Protein AF-0000000081571053 (afdb_homodimer)

Sequence (294 aa):
MLLAVLIANSEGNILVERFNGVPAEERLHWRSFLVKLGADNLKGVKNEELLVANHKSVYIVYTVLGDVSIFLVGKDEYDELALSEAIFVITSALKDVCGKPPTERLFLDKYGKICLCLDEIVWKGLLENTDKDRIKRLIRLKPPIDFMLLAVLIANSEGNILVERFNGVPAEERLHWRSFLVKLGADNLKGVKNEELLVANHKSVYIVYTVLGDVSIFLVGKDEYDELALSEAIFVITSALKDVCGKPPTERLFLDKYGKICLCLDEIVWKGLLENTDKDRIKRLIRLKPPIDF

Secondary structure (DSSP, 8-state):
-EEEEEEEETT--EEEEEESS--HHHHHHHHHHHHHHHHHH-TTPPTT--EEEEETTEEEEEEEETTEEEEEEE-TT--HHHHHHHHHHHHHHHHHHHSSSPPHHHHHHTHHHHHHHHHHHEETTEE----HHHHHHHHT-------/-EEEEEEEETT--EEEEEESS--HHHHHHHHHHHHHHHHHH-TTPPTT--EEEEETTEEEEEEEETTEEEEEEE-TT--HHHHHHHHHHHHHHHHHHHSSSPPHHHHHHTHHHHHHHHHHHEETTEE----HHHHHHHHT----S--

Structure (mmCIF, N/CA/C/O backbone):
data_AF-0000000081571053-model_v1
#
loop_
_entity.id
_entity.type
_entity.pdbx_description
1 polymer 'Coatomer subunit zeta'
#
loop_
_atom_site.group_PDB
_atom_site.id
_atom_site.type_symbol
_atom_site.label_atom_id
_atom_site.label_alt_id
_atom_site.label_comp_id
_atom_site.label_asym_id
_atom_site.label_entity_id
_atom_site.label_seq_id
_atom_site.pdbx_PDB_ins_code
_atom_site.Cartn_x
_atom_site.Cartn_y
_atom_site.Cartn_z
_atom_site.occupancy
_atom_site.B_iso_or_equiv
_atom_site.auth_seq_id
_atom_site.auth_comp_id
_atom_site.auth_asym_id
_atom_site.auth_atom_id
_atom_site.pdbx_PDB_model_num
ATOM 1 N N . MET A 1 1 ? -13.109 -14.344 -5.707 1 94.88 1 MET A N 1
ATOM 2 C CA . MET A 1 1 ? -12.633 -13.008 -5.367 1 94.88 1 MET A CA 1
ATOM 3 C C . MET A 1 1 ? -11.109 -12.938 -5.418 1 94.88 1 MET A C 1
ATOM 5 O O . MET A 1 1 ? -10.43 -13.914 -5.094 1 94.88 1 MET A O 1
ATOM 9 N N . LEU A 1 2 ? -10.633 -11.875 -5.949 1 96.75 2 LEU A N 1
ATOM 10 C CA . LEU A 1 2 ? -9.211 -11.578 -5.867 1 96.75 2 LEU A CA 1
ATOM 11 C C . LEU A 1 2 ? -8.82 -11.141 -4.461 1 96.75 2 LEU A C 1
ATOM 13 O O . LEU A 1 2 ? -9.086 -10 -4.066 1 96.75 2 LEU A O 1
ATOM 17 N N . LEU A 1 3 ? -8.164 -12 -3.754 1 96.75 3 LEU A N 1
ATOM 18 C CA . LEU A 1 3 ? -7.906 -11.797 -2.332 1 96.75 3 LEU A CA 1
ATOM 19 C C . LEU A 1 3 ? -6.719 -10.867 -2.119 1 96.75 3 LEU A C 1
ATOM 21 O O . LEU A 1 3 ? -6.691 -10.102 -1.151 1 96.75 3 LEU A O 1
ATOM 25 N N . ALA A 1 4 ? -5.742 -10.969 -3.035 1 97.44 4 ALA A N 1
ATOM 26 C CA . ALA A 1 4 ? -4.539 -10.172 -2.814 1 97.44 4 ALA A CA 1
ATOM 27 C C . ALA A 1 4 ? -3.818 -9.891 -4.129 1 97.44 4 ALA A C 1
ATOM 29 O O . ALA A 1 4 ? -3.779 -10.742 -5.02 1 97.44 4 ALA A O 1
ATOM 30 N N . VAL A 1 5 ? -3.297 -8.711 -4.242 1 98.38 5 VAL A N 1
ATOM 31 C CA . VAL A 1 5 ? -2.297 -8.312 -5.23 1 98.38 5 VAL A CA 1
ATOM 32 C C . VAL A 1 5 ? -1.038 -7.82 -4.52 1 98.38 5 VAL A C 1
ATOM 34 O O . VAL A 1 5 ? -1.098 -6.898 -3.701 1 98.38 5 VAL A O 1
ATOM 37 N N . LEU A 1 6 ? 0.046 -8.453 -4.785 1 98.5 6 LEU A N 1
ATOM 38 C CA . LEU A 1 6 ? 1.292 -8.07 -4.129 1 98.5 6 LEU A CA 1
ATOM 39 C C . LEU A 1 6 ? 2.424 -7.941 -5.141 1 98.5 6 LEU A C 1
ATOM 41 O O . LEU A 1 6 ? 2.598 -8.812 -6 1 98.5 6 LEU A O 1
ATOM 45 N N . ILE A 1 7 ? 3.074 -6.855 -5.09 1 98.56 7 ILE A N 1
ATOM 46 C CA . ILE A 1 7 ? 4.258 -6.625 -5.914 1 98.56 7 ILE A CA 1
ATOM 47 C C . ILE A 1 7 ? 5.473 -6.406 -5.02 1 98.56 7 ILE A C 1
ATOM 49 O O . ILE A 1 7 ? 5.434 -5.594 -4.094 1 98.56 7 ILE A O 1
ATOM 53 N N . ALA A 1 8 ? 6.488 -7.16 -5.281 1 98.12 8 ALA A N 1
ATOM 54 C CA . ALA A 1 8 ? 7.711 -7.078 -4.488 1 98.12 8 ALA A CA 1
ATOM 55 C C . ALA A 1 8 ? 8.938 -6.938 -5.383 1 98.12 8 ALA A C 1
ATOM 57 O O . ALA A 1 8 ? 8.891 -7.285 -6.566 1 98.12 8 ALA A O 1
ATOM 58 N N . ASN A 1 9 ? 9.984 -6.383 -4.848 1 96.75 9 ASN A N 1
ATOM 59 C CA . ASN A 1 9 ? 11.227 -6.348 -5.609 1 96.75 9 ASN A CA 1
ATOM 60 C C . ASN A 1 9 ? 12.016 -7.648 -5.461 1 96.75 9 ASN A C 1
ATOM 62 O O . ASN A 1 9 ? 11.539 -8.594 -4.836 1 96.75 9 ASN A O 1
ATOM 66 N N . SER A 1 10 ? 13.203 -7.707 -6.031 1 93.69 10 SER A N 1
ATOM 67 C CA . SER A 1 10 ? 14.008 -8.922 -6.098 1 93.69 10 SER A CA 1
ATOM 68 C C . SER A 1 10 ? 14.477 -9.352 -4.711 1 93.69 10 SER A C 1
ATOM 70 O O . SER A 1 10 ? 14.805 -10.516 -4.488 1 93.69 10 SER A O 1
ATOM 72 N N . GLU A 1 11 ? 14.523 -8.398 -3.785 1 93.88 11 GLU A N 1
ATOM 73 C CA . GLU A 1 11 ? 14.969 -8.703 -2.428 1 93.88 11 GLU A CA 1
ATOM 74 C C . GLU A 1 11 ? 13.805 -9.156 -1.553 1 93.88 11 GLU A C 1
ATOM 76 O O . GLU A 1 11 ? 14 -9.531 -0.395 1 93.88 11 GLU A O 1
ATOM 81 N N . GLY A 1 12 ? 12.609 -9.078 -2.066 1 95.06 12 GLY A N 1
ATOM 82 C CA . GLY A 1 12 ? 11.43 -9.492 -1.319 1 95.06 12 GLY A CA 1
ATOM 83 C C . GLY A 1 12 ? 10.75 -8.352 -0.595 1 95.06 12 GLY A C 1
ATOM 84 O O . GLY A 1 12 ? 9.805 -8.562 0.172 1 95.06 12 GLY A O 1
ATOM 85 N N . ASN A 1 13 ? 11.281 -7.102 -0.777 1 95.62 13 ASN A N 1
ATOM 86 C CA . ASN A 1 13 ? 10.586 -5.949 -0.211 1 95.62 13 ASN A CA 1
ATOM 87 C C . ASN A 1 13 ? 9.281 -5.664 -0.942 1 95.62 13 ASN A C 1
ATOM 89 O O . ASN A 1 13 ? 9.258 -5.582 -2.172 1 95.62 13 ASN A O 1
ATOM 93 N N . ILE A 1 14 ? 8.25 -5.488 -0.14 1 97.25 14 ILE A N 1
ATOM 94 C CA . ILE A 1 14 ? 6.941 -5.254 -0.73 1 97.25 14 ILE A CA 1
ATOM 95 C C . ILE A 1 14 ? 6.832 -3.799 -1.183 1 97.25 14 ILE A C 1
ATOM 97 O O . ILE A 1 14 ? 7.094 -2.879 -0.403 1 97.25 14 ILE A O 1
ATOM 101 N N . LEU A 1 15 ? 6.461 -3.643 -2.475 1 97.25 15 LEU A N 1
ATOM 102 C CA . LEU A 1 15 ? 6.348 -2.309 -3.057 1 97.25 15 LEU A CA 1
ATOM 103 C C . LEU A 1 15 ? 4.895 -1.852 -3.092 1 97.25 15 LEU A C 1
ATOM 105 O O . LEU A 1 15 ? 4.609 -0.661 -2.943 1 97.25 15 LEU A O 1
ATOM 109 N N . VAL A 1 16 ? 4.031 -2.789 -3.324 1 97.44 16 VAL A N 1
ATOM 110 C CA . VAL A 1 16 ? 2.596 -2.535 -3.359 1 97.44 16 VAL A CA 1
ATOM 111 C C . VAL A 1 16 ? 1.843 -3.754 -2.83 1 97.44 16 VAL A C 1
ATOM 113 O O . VAL A 1 16 ? 2.199 -4.895 -3.137 1 97.44 16 VAL A O 1
ATOM 116 N N . GLU A 1 17 ? 0.877 -3.506 -2.057 1 96.94 17 GLU A N 1
ATOM 117 C CA . GLU A 1 17 ? -0.008 -4.594 -1.654 1 96.94 17 GLU A CA 1
ATOM 118 C C . GLU A 1 17 ? -1.463 -4.133 -1.61 1 96.94 17 GLU A C 1
ATOM 120 O O . GLU A 1 17 ? -1.75 -3.002 -1.215 1 96.94 17 GLU A O 1
ATOM 125 N N . ARG A 1 18 ? -2.281 -4.977 -2.08 1 95.44 18 ARG A N 1
ATOM 126 C CA . ARG A 1 18 ? -3.727 -4.836 -1.952 1 95.44 18 ARG A CA 1
ATOM 127 C C . ARG A 1 18 ? -4.355 -6.113 -1.407 1 95.44 18 ARG A C 1
ATOM 129 O O . ARG A 1 18 ? -4.109 -7.203 -1.928 1 95.44 18 ARG A O 1
ATOM 136 N N . PHE A 1 19 ? -5.094 -5.953 -0.344 1 94.94 19 PHE A N 1
ATOM 137 C CA . PHE A 1 19 ? -5.848 -7.066 0.222 1 94.94 19 PHE A CA 1
ATOM 138 C C . PHE A 1 19 ? -7.348 -6.793 0.16 1 94.94 19 PHE A C 1
ATOM 140 O O . PHE A 1 19 ? -7.789 -5.676 0.434 1 94.94 19 PHE A O 1
ATOM 147 N N . ASN A 1 20 ? -8.062 -7.77 -0.216 1 94.31 20 ASN A N 1
ATOM 148 C CA . ASN A 1 20 ? -9.516 -7.676 -0.294 1 94.31 20 ASN A CA 1
ATOM 149 C C . ASN A 1 20 ? -10.188 -8.805 0.474 1 94.31 20 ASN A C 1
ATOM 151 O O . ASN A 1 20 ? -10.07 -9.977 0.103 1 94.31 20 ASN A O 1
ATOM 155 N N . GLY A 1 21 ? -10.867 -8.453 1.492 1 90.81 21 GLY A N 1
ATOM 156 C CA . GLY A 1 21 ? -11.594 -9.453 2.254 1 90.81 21 GLY A CA 1
ATOM 157 C C . GLY A 1 21 ? -10.695 -10.328 3.105 1 90.81 21 GLY A C 1
ATOM 158 O O . GLY A 1 21 ? -11.062 -11.445 3.467 1 90.81 21 GLY A O 1
ATOM 159 N N . VAL A 1 22 ? -9.469 -9.953 3.301 1 92.69 22 VAL A N 1
ATOM 160 C CA . VAL A 1 22 ? -8.516 -10.703 4.121 1 92.69 22 VAL A CA 1
ATOM 161 C C . VAL A 1 22 ? -8.359 -10.023 5.48 1 92.69 22 VAL A C 1
ATOM 163 O O . VAL A 1 22 ? -7.992 -8.852 5.555 1 92.69 22 VAL A O 1
ATOM 166 N N . PRO A 1 23 ? -8.672 -10.742 6.512 1 90.12 23 PRO A N 1
ATOM 167 C CA . PRO A 1 23 ? -8.508 -10.148 7.84 1 90.12 23 PRO A CA 1
ATOM 168 C C . PRO A 1 23 ? -7.066 -9.719 8.117 1 90.12 23 PRO A C 1
ATOM 170 O O . PRO A 1 23 ? -6.125 -10.375 7.66 1 90.12 23 PRO A O 1
ATOM 173 N N . ALA A 1 24 ? -6.902 -8.695 8.914 1 85.38 24 ALA A N 1
ATOM 174 C CA . ALA A 1 24 ? -5.605 -8.086 9.203 1 85.38 24 ALA A CA 1
ATOM 175 C C . ALA A 1 24 ? -4.629 -9.117 9.766 1 85.38 24 ALA A C 1
ATOM 177 O O . ALA A 1 24 ? -3.459 -9.148 9.383 1 85.38 24 ALA A O 1
ATOM 178 N N . GLU A 1 25 ? -5.129 -9.945 10.555 1 83.81 25 GLU A N 1
ATOM 179 C CA . GLU A 1 25 ? -4.289 -10.914 11.25 1 83.81 25 GLU A CA 1
ATOM 180 C C . GLU A 1 25 ? -3.707 -11.938 10.281 1 83.81 25 GLU A C 1
ATOM 182 O O . GLU A 1 25 ? -2.68 -12.555 10.57 1 83.81 25 GLU A O 1
ATOM 187 N N . GLU A 1 26 ? -4.371 -12.078 9.133 1 90.25 26 GLU A N 1
ATOM 188 C CA . GLU A 1 26 ? -3.918 -13.07 8.164 1 90.25 26 GLU A CA 1
ATOM 189 C C . GLU A 1 26 ? -2.973 -12.445 7.141 1 90.25 26 GLU A C 1
ATOM 191 O O . GLU A 1 26 ? -2.264 -13.164 6.426 1 90.25 26 GLU A O 1
ATOM 196 N N . ARG A 1 27 ? -2.971 -11.18 7.07 1 93 27 ARG A N 1
ATOM 197 C CA . ARG A 1 27 ? -2.229 -10.492 6.016 1 93 27 ARG A CA 1
ATOM 198 C C . ARG A 1 27 ? -0.724 -10.656 6.211 1 93 27 ARG A C 1
ATOM 200 O O . ARG A 1 27 ? 0.025 -10.758 5.234 1 93 27 ARG A O 1
ATOM 207 N N . LEU A 1 28 ? -0.344 -10.719 7.504 1 91.44 28 LEU A N 1
ATOM 208 C CA . LEU A 1 28 ? 1.071 -10.938 7.781 1 91.44 28 LEU A CA 1
ATOM 209 C C . LEU A 1 28 ? 1.532 -12.281 7.219 1 91.44 28 LEU A C 1
ATOM 211 O O . LEU A 1 28 ? 2.615 -12.375 6.641 1 91.44 28 LEU A O 1
ATOM 215 N N . HIS A 1 29 ? 0.669 -13.188 7.324 1 91.12 29 HIS A N 1
ATOM 216 C CA . HIS A 1 29 ? 0.968 -14.516 6.801 1 91.12 29 HIS A CA 1
ATOM 217 C C . HIS A 1 29 ? 1.077 -14.5 5.281 1 91.12 29 HIS A C 1
ATOM 219 O O . HIS A 1 29 ? 2.033 -15.039 4.719 1 91.12 29 HIS A O 1
ATOM 225 N N . TRP A 1 30 ? 0.21 -13.891 4.691 1 93.25 30 TRP A N 1
ATOM 226 C CA . TRP A 1 30 ? 0.207 -13.836 3.23 1 93.25 30 TRP A CA 1
ATOM 227 C C . TRP A 1 30 ? 1.445 -13.109 2.713 1 93.25 30 TRP A C 1
ATOM 229 O O . TRP A 1 30 ? 2.059 -13.539 1.733 1 93.25 30 TRP A O 1
ATOM 239 N N . ARG A 1 31 ? 1.811 -12.039 3.379 1 95.19 31 ARG A N 1
ATOM 240 C CA . ARG A 1 31 ? 3.02 -11.32 3.002 1 95.19 31 ARG A CA 1
ATOM 241 C C . ARG A 1 31 ? 4.238 -12.234 3.023 1 95.19 31 ARG A C 1
ATOM 243 O O . ARG A 1 31 ? 4.973 -12.32 2.039 1 95.19 31 ARG A O 1
ATOM 250 N N . SER A 1 32 ? 4.363 -12.938 4.129 1 93.5 32 SER A N 1
ATOM 251 C CA . SER A 1 32 ? 5.512 -13.812 4.316 1 93.5 32 SER A CA 1
ATOM 252 C C . SER A 1 32 ? 5.477 -14.984 3.338 1 93.5 32 SER A C 1
ATOM 254 O O . SER A 1 32 ? 6.496 -15.344 2.746 1 93.5 32 SER A O 1
ATOM 256 N N . PHE A 1 33 ? 4.324 -15.547 3.133 1 95.88 33 PHE A N 1
ATOM 257 C CA . PHE A 1 33 ? 4.156 -16.719 2.279 1 95.88 33 PHE A CA 1
ATOM 258 C C . PHE A 1 33 ? 4.488 -16.391 0.83 1 95.88 33 PHE A C 1
ATOM 260 O O . PHE A 1 33 ? 5.234 -17.109 0.172 1 95.88 33 PHE A O 1
ATOM 267 N N . LEU A 1 34 ? 3.99 -15.305 0.323 1 97 34 LEU A N 1
ATOM 268 C CA . LEU A 1 34 ? 4.164 -14.938 -1.079 1 97 34 LEU A CA 1
ATOM 269 C C . LEU A 1 34 ? 5.613 -14.555 -1.365 1 97 34 LEU A C 1
ATOM 271 O O . LEU A 1 34 ? 6.172 -14.945 -2.393 1 97 34 LEU A O 1
ATOM 275 N N . VAL A 1 35 ? 6.164 -13.844 -0.426 1 95.44 35 VAL A N 1
ATOM 276 C CA . VAL A 1 35 ? 7.559 -13.461 -0.588 1 95.44 35 VAL A CA 1
ATOM 277 C C . VAL A 1 35 ? 8.445 -14.703 -0.609 1 95.44 35 VAL A C 1
ATOM 279 O O . VAL A 1 35 ?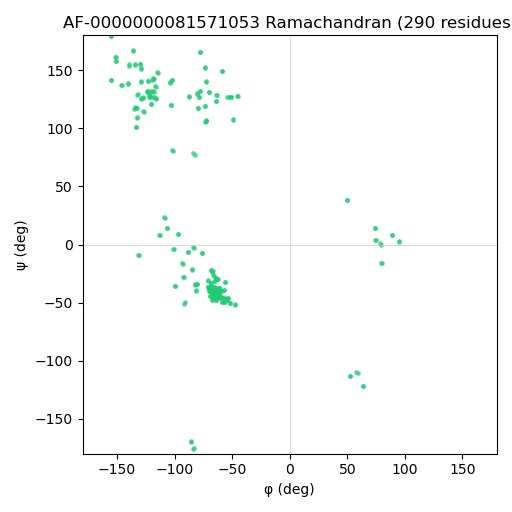 9.336 -14.828 -1.454 1 95.44 35 VAL A O 1
ATOM 282 N N . LYS A 1 36 ? 8.156 -15.609 0.255 1 96 36 LYS A N 1
ATOM 283 C CA . LYS A 1 36 ? 8.914 -16.859 0.289 1 96 36 LYS A CA 1
ATOM 284 C C . LYS A 1 36 ? 8.688 -17.672 -0.982 1 96 36 LYS A C 1
ATOM 286 O O . LYS A 1 36 ? 9.625 -18.25 -1.533 1 96 36 LYS A O 1
ATOM 291 N N . LEU A 1 37 ? 7.449 -17.766 -1.426 1 96.62 37 LEU A N 1
ATOM 292 C CA . LEU A 1 37 ? 7.098 -18.469 -2.656 1 96.62 37 LEU A CA 1
ATOM 293 C C . LEU A 1 37 ? 7.922 -17.938 -3.832 1 96.62 37 LEU A C 1
ATOM 295 O O . LEU A 1 37 ? 8.438 -18.734 -4.629 1 96.62 37 LEU A O 1
ATOM 299 N N . GLY A 1 38 ? 8.023 -16.672 -3.941 1 96.94 38 GLY A N 1
ATOM 300 C CA . GLY A 1 38 ? 8.812 -16.062 -5 1 96.94 38 GLY A CA 1
ATOM 301 C C . GLY A 1 38 ? 10.289 -16.375 -4.898 1 96.94 38 GLY A C 1
ATOM 302 O O . GLY A 1 38 ? 10.922 -16.75 -5.895 1 96.94 38 GLY A O 1
ATOM 303 N N . ALA A 1 39 ? 10.789 -16.203 -3.67 1 96 39 ALA A N 1
ATOM 304 C CA . ALA A 1 39 ? 12.203 -16.484 -3.436 1 96 39 ALA A CA 1
ATOM 305 C C . ALA A 1 39 ? 12.562 -17.906 -3.836 1 96 39 ALA A C 1
ATOM 307 O O . ALA A 1 39 ? 13.648 -18.156 -4.375 1 96 39 ALA A O 1
ATOM 308 N N . ASP A 1 40 ? 11.609 -18.828 -3.682 1 96.56 40 ASP A N 1
ATOM 309 C CA . ASP A 1 40 ? 11.867 -20.25 -3.91 1 96.56 40 ASP A CA 1
ATOM 310 C C . ASP A 1 40 ? 11.711 -20.594 -5.387 1 96.56 40 ASP A C 1
ATOM 312 O O . ASP A 1 40 ? 12.305 -21.562 -5.867 1 96.56 40 ASP A O 1
ATOM 316 N N . ASN A 1 41 ? 10.969 -19.781 -6.176 1 96.88 41 ASN A N 1
ATOM 317 C CA . ASN A 1 41 ? 10.539 -20.328 -7.457 1 96.88 41 ASN A CA 1
ATOM 318 C C . ASN A 1 41 ? 10.82 -19.375 -8.609 1 96.88 41 ASN A C 1
ATOM 320 O O . ASN A 1 41 ? 10.703 -19.75 -9.773 1 96.88 41 ASN A O 1
ATOM 324 N N . LEU A 1 42 ? 11.234 -18.125 -8.273 1 96.12 42 LEU A N 1
ATOM 325 C CA . LEU A 1 42 ? 11.281 -17.156 -9.352 1 96.12 42 LEU A CA 1
ATOM 326 C C . LEU A 1 42 ? 12.711 -16.969 -9.844 1 96.12 42 LEU A C 1
ATOM 328 O O . LEU A 1 42 ? 12.945 -16.266 -10.836 1 96.12 42 LEU A O 1
ATOM 332 N N . LYS A 1 43 ? 13.602 -17.625 -9.18 1 93.12 43 LYS A N 1
ATOM 333 C CA . LYS A 1 43 ? 14.992 -17.5 -9.609 1 93.12 43 LYS A CA 1
ATOM 334 C C . LYS A 1 43 ? 15.18 -18.062 -11.016 1 93.12 43 LYS A C 1
ATOM 336 O O . LYS A 1 43 ? 14.883 -19.234 -11.266 1 93.12 43 LYS A O 1
ATOM 341 N N . GLY A 1 44 ? 15.711 -17.203 -11.93 1 93.5 44 GLY A N 1
ATOM 342 C CA . GLY A 1 44 ? 16.016 -17.656 -13.281 1 93.5 44 GLY A CA 1
ATOM 343 C C . GLY A 1 44 ? 14.789 -17.719 -14.18 1 93.5 44 GLY A C 1
ATOM 344 O O . GLY A 1 44 ? 14.883 -18.141 -15.328 1 93.5 44 GLY A O 1
ATOM 345 N N . VAL A 1 45 ? 13.641 -17.391 -13.711 1 94.75 45 VAL A N 1
ATOM 346 C CA . VAL A 1 45 ? 12.406 -17.422 -14.484 1 94.75 45 VAL A CA 1
ATOM 347 C C . VAL A 1 45 ? 12.398 -16.266 -15.492 1 94.75 45 VAL A C 1
ATOM 349 O O . VAL A 1 45 ? 12.82 -15.156 -15.164 1 94.75 45 VAL A O 1
ATOM 352 N N . LYS A 1 46 ? 11.898 -16.594 -16.672 1 95.62 46 LYS A N 1
ATOM 353 C CA . LYS A 1 46 ? 11.844 -15.578 -17.719 1 95.62 46 LYS A CA 1
ATOM 354 C C . LYS A 1 46 ? 10.742 -14.562 -17.438 1 95.62 46 LYS A C 1
ATOM 356 O O . LYS A 1 46 ? 9.719 -14.898 -16.844 1 95.62 46 LYS A O 1
ATOM 361 N N . ASN A 1 47 ? 10.938 -13.344 -17.922 1 95.5 47 ASN A N 1
ATOM 362 C CA . ASN A 1 47 ? 9.93 -12.297 -17.766 1 95.5 47 ASN A CA 1
ATOM 363 C C . ASN A 1 47 ? 8.562 -12.758 -18.266 1 95.5 47 ASN A C 1
ATOM 365 O O . ASN A 1 47 ? 8.438 -13.258 -19.375 1 95.5 47 ASN A O 1
ATOM 369 N N . GLU A 1 48 ? 7.508 -12.609 -17.344 1 95.56 48 GLU A N 1
ATOM 370 C CA . GLU A 1 48 ? 6.094 -12.805 -17.641 1 95.56 48 GLU A CA 1
ATOM 371 C C . GLU A 1 48 ? 5.758 -14.289 -17.781 1 95.56 48 GLU A C 1
ATOM 373 O O . GLU A 1 48 ? 4.652 -14.648 -18.188 1 95.56 48 GLU A O 1
ATOM 378 N N . GLU A 1 49 ? 6.766 -15.133 -17.531 1 97.12 49 GLU A N 1
ATOM 379 C CA . GLU A 1 49 ? 6.406 -16.547 -17.422 1 97.12 49 GLU A CA 1
ATOM 380 C C . GLU A 1 49 ? 5.469 -16.781 -16.234 1 97.12 49 GLU A C 1
ATOM 382 O O . GLU A 1 49 ? 5.77 -16.406 -15.109 1 97.12 49 GLU A O 1
ATOM 387 N N . LEU A 1 50 ? 4.395 -17.438 -16.547 1 97.25 50 LEU A N 1
ATOM 388 C CA . LEU A 1 50 ? 3.35 -17.594 -15.547 1 97.25 50 LEU A CA 1
ATOM 389 C C . LEU A 1 50 ? 3.607 -18.828 -14.688 1 97.25 50 LEU A C 1
ATOM 391 O O . LEU A 1 50 ? 3.84 -19.922 -15.203 1 97.25 50 LEU A O 1
ATOM 395 N N . LEU A 1 51 ? 3.609 -18.625 -13.414 1 98.06 51 LEU A N 1
ATOM 396 C CA . LEU A 1 51 ? 3.691 -19.734 -12.453 1 98.06 51 LEU A CA 1
ATOM 397 C C . LEU A 1 51 ? 2.414 -19.828 -11.633 1 98.06 51 LEU A C 1
ATOM 399 O O . LEU A 1 51 ? 1.785 -18.812 -11.328 1 98.06 51 LEU A O 1
ATOM 403 N N . VAL A 1 52 ? 2.102 -21.062 -11.273 1 97.69 52 VAL A N 1
ATOM 404 C CA . VAL A 1 52 ? 0.855 -21.312 -10.555 1 97.69 52 VAL A CA 1
ATOM 405 C C . VAL A 1 52 ? 1.133 -22.141 -9.305 1 97.69 52 VAL A C 1
ATOM 407 O O . VAL A 1 52 ? 2.01 -23 -9.305 1 97.69 52 VAL A O 1
ATOM 410 N N . ALA A 1 53 ? 0.454 -21.781 -8.289 1 96.69 53 ALA A N 1
ATOM 411 C CA . ALA A 1 53 ? 0.497 -22.547 -7.043 1 96.69 53 ALA A CA 1
ATOM 412 C C . ALA A 1 53 ? -0.889 -22.656 -6.414 1 96.69 53 ALA A C 1
ATOM 414 O O . ALA A 1 53 ? -1.799 -21.906 -6.773 1 96.69 53 ALA A O 1
ATOM 415 N N . ASN A 1 54 ? -1.034 -23.703 -5.637 1 93 54 ASN A N 1
ATOM 416 C CA . ASN A 1 54 ? -2.262 -23.906 -4.871 1 93 54 ASN A CA 1
ATOM 417 C C . ASN A 1 54 ? -1.975 -24.062 -3.381 1 93 54 ASN A C 1
ATOM 419 O O . ASN A 1 54 ? -0.999 -24.703 -2.998 1 93 54 ASN A O 1
ATOM 423 N N . HIS A 1 55 ? -2.707 -23.344 -2.658 1 88.81 55 HIS A N 1
ATOM 424 C CA . HIS A 1 55 ? -2.598 -23.422 -1.206 1 88.81 55 HIS A CA 1
ATOM 425 C C . HIS A 1 55 ? -3.971 -23.547 -0.556 1 88.81 55 HIS A C 1
ATOM 427 O O . HIS A 1 55 ? -4.723 -22.578 -0.484 1 88.81 55 HIS A O 1
ATOM 433 N N . LYS A 1 56 ? -4.203 -24.719 -0.048 1 84.56 56 LYS A N 1
ATOM 434 C CA . LYS A 1 56 ? -5.516 -24.984 0.537 1 84.56 56 LYS A CA 1
ATOM 435 C C . LYS A 1 56 ? -6.633 -24.641 -0.438 1 84.56 56 LYS A C 1
ATOM 437 O O . LYS A 1 56 ? -6.711 -25.203 -1.535 1 84.56 56 LYS A O 1
ATOM 442 N N . SER A 1 57 ? -7.453 -23.625 -0.16 1 89.56 57 SER A N 1
ATOM 443 C CA . SER A 1 57 ? -8.625 -23.328 -0.982 1 89.56 57 SER A CA 1
ATOM 444 C C . SER A 1 57 ? -8.422 -22.047 -1.794 1 89.56 57 SER A C 1
ATOM 446 O O . SER A 1 57 ? -9.391 -21.375 -2.145 1 89.56 57 SER A O 1
ATOM 448 N N . VAL A 1 58 ? -7.098 -21.781 -1.964 1 95.44 58 VAL A N 1
ATOM 449 C CA . VAL A 1 58 ? -6.887 -20.578 -2.754 1 95.44 58 VAL A CA 1
ATOM 450 C C . VAL A 1 58 ? -5.918 -20.859 -3.896 1 95.44 58 VAL A C 1
ATOM 452 O O . VAL A 1 58 ? -5.137 -21.812 -3.83 1 95.44 58 VAL A O 1
ATOM 455 N N . TYR A 1 59 ? -6.035 -20.156 -4.969 1 97.94 59 TYR A N 1
ATOM 456 C CA . TYR A 1 59 ? -5.16 -20.219 -6.133 1 97.94 59 TYR A CA 1
ATOM 457 C C . TYR A 1 59 ? -4.184 -19.062 -6.152 1 97.94 59 TYR A C 1
ATOM 459 O O . TYR A 1 59 ? -4.547 -17.922 -5.824 1 97.94 59 TYR A O 1
ATOM 467 N N . ILE A 1 60 ? -2.949 -19.359 -6.57 1 98.5 60 ILE A N 1
ATOM 468 C CA . ILE A 1 60 ? -1.929 -18.312 -6.664 1 98.5 60 ILE A CA 1
ATOM 469 C C . ILE A 1 60 ? -1.312 -18.328 -8.062 1 98.5 60 ILE A C 1
ATOM 471 O O . ILE A 1 60 ? -0.894 -19.375 -8.555 1 98.5 60 ILE A O 1
ATOM 475 N N . VAL A 1 61 ? -1.302 -17.219 -8.688 1 98.62 61 VAL A N 1
ATOM 476 C CA . VAL A 1 61 ? -0.598 -17.016 -9.953 1 98.62 61 VAL A CA 1
ATOM 477 C C . VAL A 1 61 ? 0.434 -15.906 -9.805 1 98.62 61 VAL A C 1
ATOM 479 O O . VAL A 1 61 ? 0.133 -14.844 -9.25 1 98.62 61 VAL A O 1
ATOM 482 N N . TYR A 1 62 ? 1.654 -16.141 -10.25 1 98.69 62 TYR A N 1
ATOM 483 C CA . TYR A 1 62 ? 2.688 -15.141 -10.039 1 98.69 62 TYR A CA 1
ATOM 484 C C . TYR A 1 62 ? 3.74 -15.195 -11.141 1 98.69 62 TYR A C 1
ATOM 486 O O . TYR A 1 62 ? 3.844 -16.203 -11.859 1 98.69 62 TYR A O 1
ATOM 494 N N . THR A 1 63 ? 4.422 -14.156 -11.328 1 98.31 63 THR A N 1
ATOM 495 C CA . THR A 1 63 ? 5.43 -14.023 -12.375 1 98.31 63 THR A CA 1
ATOM 496 C C . THR A 1 63 ? 6.461 -12.961 -12 1 98.31 63 THR A C 1
ATOM 498 O O . THR A 1 63 ? 6.398 -12.383 -10.906 1 98.31 63 THR A O 1
ATOM 501 N N . VAL A 1 64 ? 7.43 -12.773 -12.891 1 97.94 64 VAL A N 1
ATOM 502 C CA . VAL A 1 64 ? 8.445 -11.742 -12.727 1 97.94 64 VAL A CA 1
ATOM 503 C C . VAL A 1 64 ? 8.438 -10.812 -13.938 1 97.94 64 VAL A C 1
ATOM 505 O O . VAL A 1 64 ? 8.141 -11.242 -15.055 1 97.94 64 VAL A O 1
ATOM 508 N N . LEU A 1 65 ? 8.594 -9.625 -13.727 1 97.75 65 LEU A N 1
ATOM 509 C CA . LEU A 1 65 ? 8.773 -8.602 -14.742 1 97.75 65 LEU A CA 1
ATOM 510 C C . LEU A 1 65 ? 9.938 -7.676 -14.383 1 97.75 65 LEU A C 1
ATOM 512 O O . LEU A 1 65 ? 9.781 -6.781 -13.547 1 97.75 65 LEU A O 1
ATOM 516 N N . GLY A 1 66 ? 11.125 -7.879 -15.023 1 96.88 66 GLY A N 1
ATOM 517 C CA . GLY A 1 66 ? 12.312 -7.172 -14.578 1 96.88 66 GLY A CA 1
ATOM 518 C C . GLY A 1 66 ? 12.727 -7.535 -13.164 1 96.88 66 GLY A C 1
ATOM 519 O O . GLY A 1 66 ? 12.906 -8.711 -12.844 1 96.88 66 GLY A O 1
ATOM 520 N N . ASP A 1 67 ? 12.766 -6.445 -12.32 1 95.5 67 ASP A N 1
ATOM 521 C CA . ASP A 1 67 ? 13.211 -6.656 -10.945 1 95.5 67 ASP A CA 1
ATOM 522 C C . ASP A 1 67 ? 12.023 -6.816 -10 1 95.5 67 ASP A C 1
ATOM 524 O O . ASP A 1 67 ? 12.195 -6.824 -8.773 1 95.5 67 ASP A O 1
ATOM 528 N N . VAL A 1 68 ? 10.836 -6.922 -10.57 1 97.69 68 VAL A N 1
ATOM 529 C CA . VAL A 1 68 ? 9.703 -6.977 -9.656 1 97.69 68 VAL A CA 1
ATOM 530 C C . VAL A 1 68 ? 8.961 -8.297 -9.836 1 97.69 68 VAL A C 1
ATOM 532 O O . VAL A 1 68 ? 8.914 -8.852 -10.945 1 97.69 68 VAL A O 1
ATOM 535 N N . SER A 1 69 ? 8.508 -8.828 -8.766 1 98.5 69 SER A N 1
ATOM 536 C CA . SER A 1 69 ? 7.648 -10.008 -8.75 1 98.5 69 SER A CA 1
ATOM 537 C C . SER A 1 69 ? 6.199 -9.633 -8.461 1 98.5 69 SER A C 1
ATOM 539 O O . SER A 1 69 ? 5.93 -8.766 -7.625 1 98.5 69 SER A O 1
ATOM 541 N N . ILE A 1 70 ? 5.285 -10.234 -9.117 1 98.69 70 ILE A N 1
ATOM 542 C CA . ILE A 1 70 ? 3.861 -9.938 -8.992 1 98.69 70 ILE A CA 1
ATOM 543 C C . ILE A 1 70 ? 3.105 -11.195 -8.57 1 98.69 70 ILE A C 1
ATOM 545 O O . ILE A 1 70 ? 3.271 -12.258 -9.172 1 98.69 70 ILE A O 1
ATOM 549 N N . PHE A 1 71 ? 2.33 -11.094 -7.527 1 98.75 71 PHE A N 1
ATOM 550 C CA . PHE A 1 71 ? 1.57 -12.219 -6.992 1 98.75 71 PHE A CA 1
ATOM 551 C C . PHE A 1 71 ? 0.082 -11.891 -6.949 1 98.75 71 PHE A C 1
ATOM 553 O O . PHE A 1 71 ? -0.317 -10.844 -6.445 1 98.75 71 PHE A O 1
ATOM 560 N N . LEU A 1 72 ? -0.733 -12.797 -7.441 1 98.56 72 LEU A N 1
ATOM 561 C CA . LEU A 1 72 ? -2.184 -12.727 -7.297 1 98.56 72 LEU A CA 1
ATOM 562 C C . LEU A 1 72 ? -2.709 -13.938 -6.527 1 98.56 72 LEU A C 1
ATOM 564 O O . LEU A 1 72 ? -2.312 -15.07 -6.801 1 98.56 72 LEU A O 1
ATOM 568 N N . VAL A 1 73 ? -3.529 -13.695 -5.562 1 98.38 73 VAL A N 1
ATOM 569 C CA . VAL A 1 73 ? -4.188 -14.742 -4.797 1 98.38 73 VAL A CA 1
ATOM 570 C C . VAL A 1 73 ? -5.699 -14.664 -5.004 1 98.38 73 VAL A C 1
ATOM 572 O O . VAL A 1 73 ? -6.305 -13.609 -4.836 1 98.38 73 VAL A O 1
ATOM 575 N N . GLY A 1 74 ? -6.293 -15.75 -5.398 1 97.88 74 GLY A N 1
ATOM 576 C CA . GLY A 1 74 ? -7.723 -15.773 -5.656 1 97.88 74 GLY A CA 1
ATOM 577 C C . GLY A 1 74 ? -8.414 -16.984 -5.062 1 97.88 74 GLY A C 1
ATOM 578 O O . GLY A 1 74 ? -7.77 -17.984 -4.738 1 97.88 74 GLY A O 1
ATOM 579 N N . LYS A 1 75 ? -9.664 -16.828 -4.82 1 96.06 75 LYS A N 1
ATOM 580 C CA . LYS A 1 75 ? -10.516 -17.938 -4.383 1 96.06 75 LYS A CA 1
ATOM 581 C C . LYS A 1 75 ? -11.852 -17.922 -5.121 1 96.06 75 LYS A C 1
ATOM 583 O O . LYS A 1 75 ? -12.188 -16.938 -5.789 1 96.06 75 LYS A O 1
ATOM 588 N N . ASP A 1 76 ? -12.555 -19.031 -4.965 1 93.5 76 ASP A N 1
ATOM 589 C CA . ASP A 1 76 ? -13.883 -19.188 -5.547 1 93.5 76 ASP A CA 1
ATOM 590 C C . ASP A 1 76 ? -13.852 -19 -7.059 1 93.5 76 ASP A C 1
ATOM 592 O O . ASP A 1 76 ? -13.227 -19.797 -7.773 1 93.5 76 ASP A O 1
ATOM 596 N N . GLU A 1 77 ? -14.43 -17.875 -7.562 1 92.31 77 GLU A N 1
ATOM 597 C CA . GLU A 1 77 ? -14.555 -17.656 -9 1 92.31 77 GLU A CA 1
ATOM 598 C C . GLU A 1 77 ? -13.219 -17.234 -9.617 1 92.31 77 GLU A C 1
ATOM 600 O O . GLU A 1 77 ? -13.086 -17.172 -10.836 1 92.31 77 GLU A O 1
ATOM 605 N N . TYR A 1 78 ? -12.297 -17 -8.852 1 95.75 78 TYR A N 1
ATOM 606 C CA . TYR A 1 78 ? -10.977 -16.656 -9.359 1 95.75 78 TYR A CA 1
ATOM 607 C C . TYR A 1 78 ? -10.031 -17.844 -9.281 1 95.75 78 TYR A C 1
ATOM 609 O O . TYR A 1 78 ? -9.156 -17.891 -8.414 1 95.75 78 TYR A O 1
ATOM 617 N N . ASP A 1 79 ? -10.227 -18.656 -10.312 1 95.25 79 ASP A N 1
ATOM 618 C CA . ASP A 1 79 ? -9.344 -19.797 -10.477 1 95.25 79 ASP A CA 1
ATOM 619 C C . ASP A 1 79 ? -8.078 -19.422 -11.234 1 95.25 79 ASP A C 1
ATOM 621 O O . ASP A 1 79 ? -7.812 -18.234 -11.461 1 95.25 79 ASP A O 1
ATOM 625 N N . GLU A 1 80 ? -7.352 -20.391 -11.617 1 95.94 80 GLU A N 1
ATOM 626 C CA . GLU A 1 80 ? -6.062 -20.172 -12.266 1 95.94 80 GLU A CA 1
ATOM 627 C C . GLU A 1 80 ? -6.227 -19.375 -13.555 1 95.94 80 GLU A C 1
ATOM 629 O O . GLU A 1 80 ? -5.438 -18.484 -13.844 1 95.94 80 GLU A O 1
ATOM 634 N N . LEU A 1 81 ? -7.266 -19.719 -14.25 1 95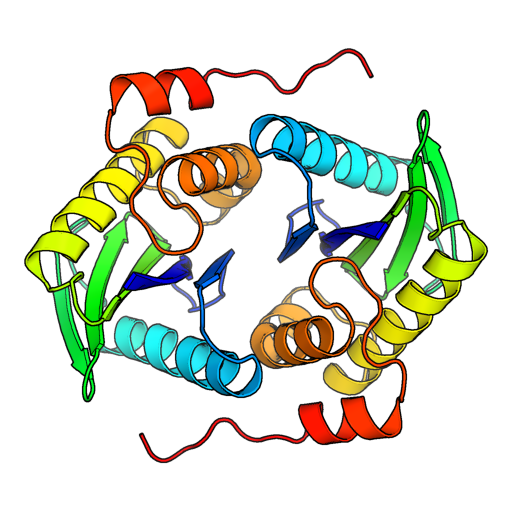.31 81 LEU A N 1
ATOM 635 C CA . LEU A 1 81 ? -7.496 -19.047 -15.523 1 95.31 81 LEU A CA 1
ATOM 636 C C . LEU A 1 81 ? -7.848 -17.578 -15.32 1 95.31 81 LEU A C 1
ATOM 638 O O . LEU A 1 81 ? -7.312 -16.703 -16 1 95.31 81 LEU A O 1
ATOM 642 N N . ALA A 1 82 ? -8.758 -17.359 -14.406 1 96 82 ALA A N 1
ATOM 643 C CA . ALA A 1 82 ? -9.164 -15.992 -14.109 1 96 82 ALA A CA 1
ATOM 644 C C . ALA A 1 82 ? -7.984 -15.172 -13.594 1 96 82 ALA A C 1
ATOM 646 O O . ALA A 1 82 ? -7.812 -14.016 -13.992 1 96 82 ALA A O 1
ATOM 647 N N . LEU A 1 83 ? -7.191 -15.766 -12.852 1 97.62 83 LEU A N 1
ATOM 648 C CA . LEU A 1 83 ? -6.023 -15.078 -12.312 1 97.62 83 LEU A CA 1
ATOM 649 C C . LEU A 1 83 ? -4.992 -14.82 -13.398 1 97.62 83 LEU A C 1
ATOM 651 O O . LEU A 1 83 ? -4.309 -13.789 -13.383 1 97.62 83 LEU A O 1
ATOM 655 N N . SER A 1 84 ? -4.887 -15.727 -14.266 1 96.94 84 SER A N 1
ATOM 656 C CA . SER A 1 84 ? -3.961 -15.555 -15.375 1 96.94 84 SER A CA 1
ATOM 657 C C . SER A 1 84 ? -4.355 -14.359 -16.234 1 96.94 84 SER A C 1
ATOM 659 O O . SER A 1 84 ? -3.492 -13.594 -16.672 1 96.94 84 SER A O 1
ATOM 661 N N . GLU A 1 85 ? -5.621 -14.227 -16.438 1 95.25 85 GLU A N 1
ATOM 662 C CA . GLU A 1 85 ? -6.086 -13.055 -17.172 1 95.25 85 GLU A CA 1
ATOM 663 C C . GLU A 1 85 ? -5.766 -11.766 -16.406 1 95.25 85 GLU A C 1
ATOM 665 O O . GLU A 1 85 ? -5.293 -10.797 -17 1 95.25 85 GLU A O 1
ATOM 670 N N . ALA A 1 86 ? -6.039 -11.789 -15.156 1 96.25 86 ALA A N 1
ATOM 671 C CA . ALA A 1 86 ? -5.809 -10.609 -14.32 1 96.25 86 ALA A CA 1
ATOM 672 C C . ALA A 1 86 ? -4.336 -10.219 -14.328 1 96.25 86 ALA A C 1
ATOM 674 O O . ALA A 1 86 ? -4.004 -9.039 -14.477 1 96.25 86 ALA A O 1
ATOM 675 N N . ILE A 1 87 ? -3.441 -11.18 -14.188 1 97.94 87 ILE A N 1
ATOM 676 C CA . ILE A 1 87 ? -2.02 -10.867 -14.086 1 97.94 87 ILE A CA 1
ATOM 677 C C . ILE A 1 87 ? -1.497 -10.398 -15.445 1 97.94 87 ILE A C 1
ATOM 679 O O . ILE A 1 87 ? -0.611 -9.547 -15.508 1 97.94 87 ILE A O 1
ATOM 683 N N . PHE A 1 88 ? -2.07 -10.898 -16.484 1 96.44 88 PHE A N 1
ATOM 684 C CA . PHE A 1 88 ? -1.706 -10.422 -17.812 1 96.44 88 PHE A CA 1
ATOM 685 C C . PHE A 1 88 ? -2.053 -8.945 -17.984 1 96.44 88 PHE A C 1
ATOM 687 O O . PHE A 1 88 ? -1.246 -8.164 -18.484 1 96.44 88 PHE A O 1
ATOM 694 N N . VAL A 1 89 ? -3.256 -8.578 -17.531 1 95.88 89 VAL A N 1
ATOM 695 C CA . VAL A 1 89 ? -3.689 -7.188 -17.625 1 95.88 89 VAL A CA 1
ATOM 696 C C . VAL A 1 89 ? -2.773 -6.309 -16.781 1 95.88 89 VAL A C 1
ATOM 698 O O . VAL A 1 89 ? -2.344 -5.242 -17.219 1 95.88 89 VAL A O 1
ATOM 701 N N . ILE A 1 90 ? -2.385 -6.746 -15.617 1 97.12 90 ILE A N 1
ATOM 702 C CA . ILE A 1 90 ? -1.565 -5.98 -14.68 1 97.12 90 ILE A CA 1
ATOM 703 C C . ILE A 1 90 ? -0.152 -5.828 -15.242 1 97.12 90 ILE A C 1
ATOM 705 O O . ILE A 1 90 ? 0.407 -4.73 -15.25 1 97.12 90 ILE A O 1
ATOM 709 N N . THR A 1 91 ? 0.371 -6.945 -15.773 1 97.06 91 THR A N 1
ATOM 710 C CA . THR A 1 91 ? 1.726 -6.891 -16.312 1 97.06 91 THR A CA 1
ATOM 711 C C . THR A 1 91 ? 1.779 -6 -17.547 1 97.06 91 THR A C 1
ATOM 713 O O . THR A 1 91 ? 2.74 -5.254 -17.75 1 97.06 91 THR A O 1
ATOM 716 N N . SER A 1 92 ? 0.765 -6.098 -18.344 1 95.44 92 SER A N 1
ATOM 717 C CA . SER A 1 92 ? 0.695 -5.242 -19.516 1 95.44 92 SER A CA 1
ATOM 718 C C . SER A 1 92 ? 0.654 -3.768 -19.125 1 95.44 92 SER A C 1
ATOM 720 O O . SER A 1 92 ? 1.339 -2.941 -19.734 1 95.44 92 SER A O 1
ATOM 722 N N . ALA A 1 93 ? -0.169 -3.457 -18.125 1 95 93 ALA A N 1
ATOM 723 C CA . ALA A 1 93 ? -0.253 -2.084 -17.625 1 95 93 ALA A CA 1
ATOM 724 C C . ALA A 1 93 ? 1.097 -1.605 -17.094 1 95 93 ALA A C 1
ATOM 726 O O . ALA A 1 93 ? 1.505 -0.471 -17.359 1 95 93 ALA A O 1
ATOM 727 N N . LEU A 1 94 ? 1.82 -2.455 -16.391 1 96 94 LEU A N 1
ATOM 728 C CA . LEU A 1 94 ? 3.125 -2.105 -15.844 1 96 94 LEU A CA 1
ATOM 729 C C . LEU A 1 94 ? 4.129 -1.821 -16.953 1 96 94 LEU A C 1
ATOM 731 O O . LEU A 1 94 ? 4.906 -0.87 -16.875 1 96 94 LEU A O 1
ATOM 735 N N . LYS A 1 95 ? 4.062 -2.623 -17.922 1 95.19 95 LYS A N 1
ATOM 736 C CA . LYS A 1 95 ? 4.953 -2.422 -19.062 1 95.19 95 LYS A CA 1
ATOM 737 C C . LYS A 1 95 ? 4.668 -1.093 -19.75 1 95.19 95 LYS A C 1
ATOM 739 O O . LYS A 1 95 ? 5.594 -0.379 -20.141 1 95.19 95 LYS A O 1
ATOM 744 N N . ASP A 1 96 ? 3.449 -0.812 -19.891 1 94.12 96 ASP A N 1
ATOM 745 C CA . ASP A 1 96 ? 3.066 0.442 -20.531 1 94.12 96 ASP A CA 1
ATOM 746 C C . ASP A 1 96 ? 3.521 1.644 -19.703 1 94.12 96 ASP A C 1
ATOM 748 O O . ASP A 1 96 ? 3.998 2.639 -20.266 1 94.12 96 ASP A O 1
ATOM 752 N N . VAL A 1 97 ? 3.385 1.583 -18.438 1 94.62 97 VAL A N 1
ATOM 753 C CA . VAL A 1 97 ? 3.721 2.688 -17.547 1 94.62 97 VAL A CA 1
ATOM 754 C C . VAL A 1 97 ? 5.234 2.879 -17.5 1 94.62 97 VAL A C 1
ATOM 756 O O . VAL A 1 97 ? 5.727 4.008 -17.547 1 94.62 97 VAL A O 1
ATOM 759 N N . CYS A 1 98 ? 5.977 1.807 -17.5 1 95.31 98 CYS A N 1
ATOM 760 C CA . CYS A 1 98 ? 7.418 1.888 -17.297 1 95.31 98 CYS A CA 1
ATOM 761 C C . CYS A 1 98 ? 8.148 1.979 -18.625 1 95.31 98 CYS A C 1
ATOM 763 O O . CYS A 1 98 ? 9.273 2.484 -18.703 1 95.31 98 CYS A O 1
ATOM 765 N N . GLY A 1 99 ? 7.555 1.418 -19.719 1 94 99 GLY A N 1
ATOM 766 C CA . GLY A 1 99 ? 8.148 1.422 -21.047 1 94 99 GLY A CA 1
ATOM 767 C C . GLY A 1 99 ? 9.211 0.355 -21.234 1 94 99 GLY A C 1
ATOM 768 O O . GLY A 1 99 ? 9.695 0.142 -22.344 1 94 99 GLY A O 1
ATOM 769 N N . LYS A 1 100 ? 9.719 -0.217 -20.219 1 93 100 LYS A N 1
ATOM 770 C CA . LYS A 1 100 ? 10.695 -1.298 -20.156 1 93 100 LYS A CA 1
ATOM 771 C C . LYS A 1 100 ? 10.508 -2.129 -18.891 1 93 100 LYS A C 1
ATOM 773 O O . LYS A 1 100 ? 9.781 -1.728 -17.984 1 93 100 LYS A O 1
ATOM 778 N N . PRO A 1 101 ? 11.07 -3.334 -18.906 1 94.19 101 PRO A N 1
ATOM 779 C CA . PRO A 1 101 ? 11.016 -4.074 -17.641 1 94.19 101 PRO A CA 1
ATOM 780 C C . PRO A 1 101 ? 11.523 -3.256 -16.453 1 94.19 101 PRO A C 1
ATOM 782 O O . PRO A 1 101 ? 12.648 -2.748 -16.484 1 94.19 101 PRO A O 1
ATOM 785 N N . PRO A 1 102 ? 10.727 -3.182 -15.461 1 96.31 102 PRO A N 1
ATOM 786 C CA . PRO A 1 102 ? 11.047 -2.211 -14.414 1 96.31 102 PRO A CA 1
ATOM 787 C C . PRO A 1 102 ? 12.148 -2.699 -13.477 1 96.31 102 PRO A C 1
ATOM 789 O O . PRO A 1 102 ? 12.156 -3.863 -13.07 1 96.31 102 PRO A O 1
ATOM 792 N N . THR A 1 103 ? 13.086 -1.826 -13.258 1 96.12 103 THR A N 1
ATOM 793 C CA . THR A 1 103 ? 13.891 -1.915 -12.047 1 96.12 103 THR A CA 1
ATOM 794 C C . THR A 1 103 ? 13.117 -1.381 -10.836 1 96.12 103 THR A C 1
ATOM 796 O O . THR A 1 103 ? 12.062 -0.769 -10.992 1 96.12 103 THR A O 1
ATOM 799 N N . GLU A 1 104 ? 13.602 -1.657 -9.711 1 94.75 104 GLU A N 1
ATOM 800 C CA . GLU A 1 104 ? 12.984 -1.09 -8.516 1 94.75 104 GLU A CA 1
ATOM 801 C C . GLU A 1 104 ? 12.883 0.43 -8.617 1 94.75 104 GLU A C 1
ATOM 803 O O . GLU A 1 104 ? 11.836 1.007 -8.336 1 94.75 104 GLU A O 1
ATOM 808 N N . ARG A 1 105 ? 14.023 1.062 -9.016 1 94.44 105 ARG A N 1
ATOM 809 C CA . ARG A 1 105 ? 14.07 2.518 -9.117 1 94.44 105 ARG A CA 1
ATOM 810 C C . ARG A 1 105 ? 13.016 3.035 -10.086 1 94.44 105 ARG A C 1
ATOM 812 O O . ARG A 1 105 ? 12.297 3.986 -9.781 1 94.44 105 ARG A O 1
ATOM 819 N N . LEU A 1 106 ? 12.977 2.463 -11.211 1 96.06 106 LEU A N 1
ATOM 820 C CA . LEU A 1 106 ? 12 2.881 -12.211 1 96.06 106 LEU A CA 1
ATOM 821 C C . LEU A 1 106 ? 10.578 2.666 -11.703 1 96.06 106 LEU A C 1
ATOM 823 O O . LEU A 1 106 ? 9.703 3.508 -11.922 1 96.06 106 LEU A O 1
ATOM 827 N N . PHE A 1 107 ? 10.32 1.557 -11.055 1 96.81 107 PHE A N 1
ATOM 828 C CA . PHE A 1 107 ? 9.023 1.256 -10.469 1 96.81 107 PHE A CA 1
ATOM 829 C C . PHE A 1 107 ? 8.594 2.354 -9.508 1 96.81 107 PHE A C 1
ATOM 831 O O . PHE A 1 107 ? 7.469 2.855 -9.586 1 96.81 107 PHE A O 1
ATOM 838 N N . LEU A 1 108 ? 9.523 2.727 -8.672 1 95.19 108 LEU A N 1
ATOM 839 C CA . LEU A 1 108 ? 9.234 3.727 -7.648 1 95.19 108 LEU A CA 1
ATOM 840 C C . LEU A 1 108 ? 9.008 5.098 -8.281 1 95.19 108 LEU A C 1
ATOM 842 O O . LEU A 1 108 ? 8.18 5.871 -7.805 1 95.19 108 LEU A O 1
ATOM 846 N N . ASP A 1 109 ? 9.742 5.352 -9.312 1 94.5 109 ASP A N 1
ATOM 847 C CA . ASP A 1 109 ? 9.555 6.598 -10.047 1 94.5 109 ASP A CA 1
ATOM 848 C C . ASP A 1 109 ? 8.156 6.676 -10.656 1 94.5 109 ASP A C 1
ATOM 850 O O . ASP A 1 109 ? 7.602 7.766 -10.812 1 94.5 109 ASP A O 1
ATOM 854 N N . LYS A 1 110 ? 7.609 5.512 -10.977 1 94.19 110 LYS A N 1
ATOM 855 C CA . LYS A 1 110 ? 6.305 5.445 -11.633 1 94.19 110 LYS A CA 1
ATOM 856 C C . LYS A 1 110 ? 5.227 4.965 -10.664 1 94.19 110 LYS A C 1
ATOM 858 O O . LYS A 1 110 ? 4.133 4.582 -11.086 1 94.19 110 LYS A O 1
ATOM 863 N N . TYR A 1 111 ? 5.547 4.98 -9.445 1 96.06 111 TYR A N 1
ATOM 864 C CA . TYR A 1 111 ? 4.723 4.383 -8.398 1 96.06 111 TYR A CA 1
ATOM 865 C C . TYR A 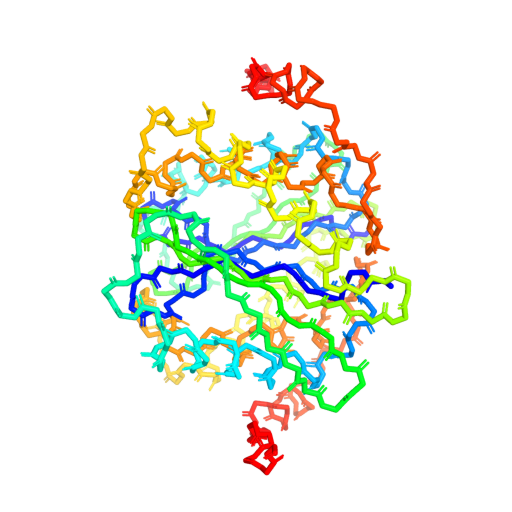1 111 ? 3.287 4.883 -8.484 1 96.06 111 TYR A C 1
ATOM 867 O O . TYR A 1 111 ? 2.348 4.086 -8.516 1 96.06 111 TYR A O 1
ATOM 875 N N . GLY A 1 112 ? 3.119 6.199 -8.555 1 92.75 112 GLY A N 1
ATOM 876 C CA . GLY A 1 112 ? 1.786 6.781 -8.594 1 92.75 112 GLY A CA 1
ATOM 877 C C . GLY A 1 112 ? 0.945 6.281 -9.75 1 92.75 112 GLY A C 1
ATOM 878 O O . GLY A 1 112 ? -0.222 5.926 -9.57 1 92.75 112 GLY A O 1
ATOM 879 N N . LYS A 1 113 ? 1.54 6.254 -10.867 1 92.81 113 LYS A N 1
ATOM 880 C CA . LYS A 1 113 ? 0.833 5.797 -12.055 1 92.81 113 LYS A CA 1
ATOM 881 C C . LYS A 1 113 ? 0.518 4.309 -11.977 1 92.81 113 LYS A C 1
ATOM 883 O O . LYS A 1 113 ? -0.547 3.867 -12.414 1 92.81 113 LYS A O 1
ATOM 888 N N . ILE A 1 114 ? 1.429 3.543 -11.438 1 96 114 ILE A N 1
ATOM 889 C CA . ILE A 1 114 ? 1.225 2.107 -11.273 1 96 114 ILE A CA 1
ATOM 890 C C . ILE A 1 114 ? 0.034 1.859 -10.352 1 96 114 ILE A C 1
ATOM 892 O O . ILE A 1 114 ? -0.852 1.062 -10.672 1 96 114 ILE A O 1
ATOM 896 N N . CYS A 1 115 ? -0.003 2.561 -9.266 1 95 115 CYS A N 1
ATOM 897 C CA . CYS A 1 115 ? -1.101 2.408 -8.32 1 95 115 CYS A CA 1
ATOM 898 C C . CYS A 1 115 ? -2.422 2.85 -8.938 1 95 115 CYS A C 1
ATOM 900 O O . CYS A 1 115 ? -3.467 2.252 -8.672 1 95 115 CYS A O 1
ATOM 902 N N . LEU A 1 116 ? -2.354 3.902 -9.734 1 91.31 116 LEU A N 1
ATOM 903 C CA . LEU A 1 116 ? -3.551 4.352 -10.438 1 91.31 116 LEU A CA 1
ATOM 904 C C . LEU A 1 116 ? -4.098 3.252 -11.344 1 91.31 116 LEU A C 1
ATOM 906 O O . LEU A 1 116 ? -5.305 3.006 -11.359 1 91.31 116 LEU A O 1
ATOM 910 N N . CYS A 1 117 ? -3.215 2.611 -12.07 1 93.75 117 CYS A N 1
ATOM 911 C CA . CYS A 1 117 ? -3.613 1.515 -12.945 1 93.75 117 CYS A CA 1
ATOM 912 C C . CYS A 1 117 ? -4.203 0.361 -12.141 1 93.75 117 CYS A C 1
ATOM 914 O O . CYS A 1 117 ? -5.238 -0.192 -12.508 1 93.75 117 CYS A O 1
ATOM 916 N N . LEU A 1 118 ? -3.561 0.011 -11.07 1 95.12 118 LEU A N 1
ATOM 917 C CA . LEU A 1 118 ? -4.035 -1.085 -10.234 1 95.12 118 LEU A CA 1
ATOM 918 C C . LEU A 1 118 ? -5.43 -0.788 -9.688 1 95.12 118 LEU A C 1
ATOM 920 O O . LEU A 1 118 ? -6.293 -1.671 -9.664 1 95.12 118 LEU A O 1
ATOM 924 N N . ASP A 1 119 ? -5.609 0.474 -9.328 1 91.56 119 ASP A N 1
ATOM 925 C CA . ASP A 1 119 ? -6.902 0.891 -8.797 1 91.56 119 ASP A CA 1
ATOM 926 C C . ASP A 1 119 ? -7.992 0.792 -9.852 1 91.56 119 ASP A C 1
ATOM 928 O O . ASP A 1 119 ? -9.164 0.598 -9.531 1 91.56 119 ASP A O 1
ATOM 932 N N . GLU A 1 120 ? -7.602 0.902 -11.07 1 89.25 120 GLU A N 1
ATOM 933 C CA . GLU A 1 120 ? -8.547 0.807 -12.18 1 89.25 120 GLU A CA 1
ATOM 934 C C . GLU A 1 120 ? -8.828 -0.649 -12.539 1 89.25 120 GLU A C 1
ATOM 936 O O . GLU A 1 120 ? -9.961 -0.996 -12.891 1 89.25 120 GLU A O 1
ATOM 941 N N . ILE A 1 121 ? -7.848 -1.461 -12.398 1 94.44 121 ILE A N 1
ATOM 942 C CA . ILE A 1 121 ? -7.918 -2.844 -12.852 1 94.44 121 ILE A CA 1
ATOM 943 C C . ILE A 1 121 ? -8.648 -3.693 -11.812 1 94.44 121 ILE A C 1
ATOM 945 O O . ILE A 1 121 ? -9.453 -4.555 -12.164 1 94.44 121 ILE A O 1
ATOM 949 N N . VAL A 1 122 ? -8.414 -3.459 -10.523 1 93.88 122 VAL A N 1
ATOM 950 C CA . VAL A 1 122 ? -8.969 -4.27 -9.438 1 93.88 122 VAL A CA 1
ATOM 951 C C . VAL A 1 122 ? -9.773 -3.387 -8.492 1 93.88 122 VAL A C 1
ATOM 953 O O . VAL A 1 122 ? -9.281 -2.365 -8.008 1 9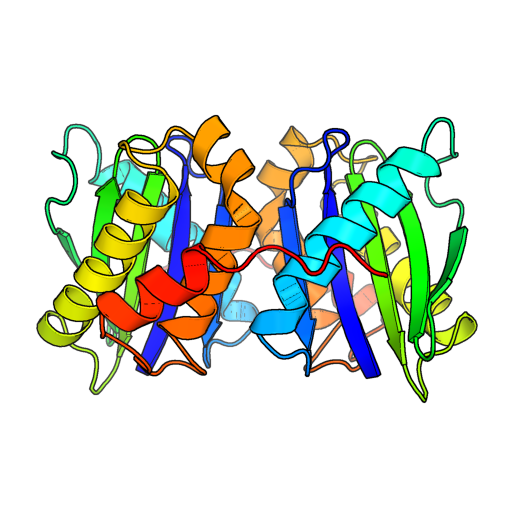3.88 122 VAL A O 1
ATOM 956 N N . TRP A 1 123 ? -10.992 -3.807 -8.266 1 89.5 123 TRP A N 1
ATOM 957 C CA . TRP A 1 123 ? -11.844 -3.072 -7.336 1 89.5 123 TRP A CA 1
ATOM 958 C C . TRP A 1 123 ? -12.547 -4.023 -6.375 1 89.5 123 TRP A C 1
ATOM 960 O O . TRP A 1 123 ? -13.398 -4.816 -6.785 1 89.5 123 TRP A O 1
ATOM 970 N N . LYS A 1 124 ? -12.219 -3.848 -5.098 1 88 124 LYS A N 1
ATOM 971 C CA . LYS A 1 124 ? -12.852 -4.609 -4.023 1 88 124 LYS A CA 1
ATOM 972 C C . LYS A 1 124 ? -12.844 -6.105 -4.332 1 88 124 LYS A C 1
ATOM 974 O O . LYS A 1 124 ? -13.867 -6.777 -4.195 1 88 124 LYS A O 1
ATOM 979 N N . GLY A 1 125 ? -11.734 -6.508 -4.922 1 92.69 125 GLY A N 1
ATOM 980 C CA . GLY A 1 125 ? -11.547 -7.934 -5.133 1 92.69 125 GLY A CA 1
ATOM 981 C C . GLY A 1 125 ? -12.117 -8.422 -6.449 1 92.69 125 GLY A C 1
ATOM 982 O O . GLY A 1 125 ? -12.219 -9.633 -6.68 1 92.69 125 GLY A O 1
ATOM 983 N N . LEU A 1 126 ? -12.539 -7.57 -7.266 1 94 126 LEU A N 1
ATOM 984 C CA . LEU A 1 126 ? -13.062 -7.926 -8.578 1 94 126 LEU A CA 1
ATOM 985 C C . LEU A 1 126 ? -12.219 -7.297 -9.688 1 94 126 LEU A C 1
ATOM 987 O O . LEU A 1 126 ? -11.703 -6.188 -9.523 1 94 126 LEU A O 1
ATOM 991 N N . LEU A 1 127 ? -12.062 -8.008 -10.711 1 92.88 127 LEU A N 1
ATOM 992 C CA . LEU A 1 127 ? -11.438 -7.449 -11.898 1 92.88 127 LEU A CA 1
ATOM 993 C C . LEU A 1 127 ? -12.383 -6.48 -12.602 1 92.88 127 LEU A C 1
ATOM 995 O O . LEU A 1 127 ? -13.391 -6.902 -13.18 1 92.88 127 LEU A O 1
ATOM 999 N N . GLU A 1 128 ? -12.164 -5.23 -12.539 1 87.69 128 GLU A N 1
ATOM 1000 C CA . GLU A 1 128 ? -13.109 -4.199 -12.961 1 87.69 128 GLU A CA 1
ATOM 1001 C C . GLU A 1 128 ? -12.891 -3.812 -14.422 1 87.69 128 GLU A C 1
ATOM 1003 O O . GLU A 1 128 ? -13.852 -3.717 -15.188 1 87.69 128 GLU A O 1
ATOM 1008 N N . ASN A 1 129 ? -11.734 -3.516 -14.789 1 87.06 129 ASN A N 1
ATOM 1009 C CA . ASN A 1 129 ? -11.43 -3.041 -16.141 1 87.06 129 ASN A CA 1
ATOM 1010 C C . ASN A 1 129 ? -10.227 -3.771 -16.734 1 87.06 129 ASN A C 1
ATOM 1012 O O . ASN A 1 129 ? -9.117 -3.699 -16.188 1 87.06 129 ASN A O 1
ATOM 1016 N N . THR A 1 130 ? -10.508 -4.43 -17.766 1 85.75 130 THR A N 1
ATOM 1017 C CA . THR A 1 130 ? -9.445 -5.176 -18.438 1 85.75 130 THR A CA 1
ATOM 1018 C C . THR A 1 130 ? -9.141 -4.582 -19.812 1 85.75 130 THR A C 1
ATOM 1020 O O . THR A 1 130 ? -8.344 -5.137 -20.562 1 85.75 130 THR A O 1
ATOM 1023 N N . ASP A 1 131 ? -9.773 -3.439 -20 1 89.44 131 ASP A N 1
ATOM 1024 C CA . ASP A 1 131 ? -9.57 -2.787 -21.297 1 89.44 131 ASP A CA 1
ATOM 1025 C C . ASP A 1 131 ? -8.234 -2.043 -21.328 1 89.44 131 ASP A C 1
ATOM 1027 O O . ASP A 1 131 ? -8.086 -1.005 -20.672 1 89.44 131 ASP A O 1
ATOM 1031 N N . LYS A 1 132 ? -7.445 -2.498 -22.203 1 85.19 132 LYS A N 1
ATOM 1032 C CA . LYS A 1 132 ? -6.09 -1.957 -22.281 1 85.19 132 LYS A CA 1
ATOM 1033 C C . LYS A 1 132 ? -6.109 -0.481 -22.672 1 85.19 132 LYS A C 1
ATOM 1035 O O . LYS A 1 132 ? -5.336 0.317 -22.141 1 85.19 132 LYS A O 1
ATOM 1040 N N . ASP A 1 133 ? -7.012 -0.227 -23.562 1 87.25 133 ASP A N 1
ATOM 1041 C CA . ASP A 1 133 ? -7.07 1.15 -24.031 1 87.25 133 ASP A CA 1
ATOM 1042 C C . ASP A 1 133 ? -7.527 2.1 -22.938 1 87.25 133 ASP A C 1
ATOM 1044 O O . ASP A 1 133 ? -7.023 3.219 -22.812 1 87.25 133 ASP A O 1
ATOM 1048 N N . ARG A 1 134 ? -8.391 1.676 -22.188 1 86.31 134 ARG A N 1
ATOM 1049 C CA . ARG A 1 134 ? -8.859 2.484 -21.062 1 86.31 134 ARG A CA 1
ATOM 1050 C C . ARG A 1 134 ? -7.758 2.668 -20.031 1 86.31 134 ARG A C 1
ATOM 1052 O O . ARG A 1 134 ? -7.555 3.771 -19.516 1 86.31 134 ARG A O 1
ATOM 1059 N N . ILE A 1 135 ? -7.039 1.688 -19.75 1 87.75 135 ILE A N 1
ATOM 1060 C CA . ILE A 1 135 ? -5.957 1.736 -18.766 1 87.75 135 ILE A CA 1
ATOM 1061 C C . ILE A 1 135 ? -4.852 2.664 -19.266 1 87.75 135 ILE A C 1
ATOM 1063 O O . ILE A 1 135 ? -4.324 3.479 -18.516 1 87.75 135 ILE A O 1
ATOM 1067 N N . LYS A 1 136 ? -4.695 2.572 -20.531 1 84.69 136 LYS A N 1
ATOM 1068 C CA . LYS A 1 136 ? -3.674 3.424 -21.141 1 84.69 136 LYS A CA 1
ATOM 1069 C C . LYS A 1 136 ? -4.051 4.898 -21.031 1 84.69 136 LYS A C 1
ATOM 1071 O O . LYS A 1 136 ? -3.189 5.75 -20.812 1 84.69 136 LYS A O 1
ATOM 1076 N N . ARG A 1 137 ? -5.305 5.152 -21.156 1 83.5 137 ARG A N 1
ATOM 1077 C CA . ARG A 1 137 ? -5.781 6.527 -21.047 1 83.5 137 ARG A CA 1
ATOM 1078 C C . ARG A 1 137 ? -5.574 7.059 -19.625 1 83.5 137 ARG A C 1
ATOM 1080 O O . ARG A 1 137 ? -5.242 8.227 -19.438 1 83.5 137 ARG A O 1
ATOM 1087 N N . LEU A 1 138 ? -5.648 6.191 -18.734 1 78.5 138 LEU A N 1
ATOM 1088 C CA . LEU A 1 138 ? -5.461 6.578 -17.344 1 78.5 138 LEU A CA 1
ATOM 1089 C C . LEU A 1 138 ? -4.008 6.938 -17.062 1 78.5 138 LEU A C 1
ATOM 1091 O O . LEU A 1 138 ? -3.725 7.863 -16.297 1 78.5 138 LEU A O 1
ATOM 1095 N N . ILE A 1 139 ? -3.117 6.211 -17.688 1 77.56 139 ILE A N 1
ATOM 1096 C CA . ILE A 1 139 ? -1.681 6.406 -17.516 1 77.56 139 ILE A CA 1
ATOM 1097 C C . ILE A 1 139 ? -1.288 7.793 -18.031 1 77.56 139 ILE A C 1
ATOM 1099 O O . ILE A 1 139 ? -0.349 8.406 -17.516 1 77.56 139 ILE A O 1
ATOM 1103 N N . ARG A 1 140 ? -2.059 8.195 -18.969 1 76.5 140 ARG A N 1
ATOM 1104 C CA . ARG A 1 140 ? -1.729 9.469 -19.594 1 76.5 140 ARG A CA 1
ATOM 1105 C C . ARG A 1 140 ? -2.287 10.641 -18.797 1 76.5 140 ARG A C 1
ATOM 1107 O O . ARG A 1 140 ? -1.977 11.797 -19.078 1 76.5 140 ARG A O 1
ATOM 1114 N N . LEU A 1 141 ? -2.979 10.273 -17.766 1 69.19 141 LEU A N 1
ATOM 1115 C CA . LEU A 1 141 ? -3.551 11.336 -16.953 1 69.19 141 LEU A CA 1
ATOM 1116 C C . LEU A 1 141 ? -2.475 12.023 -16.125 1 69.19 141 LEU A C 1
ATOM 1118 O O . LEU A 1 141 ? -1.583 11.359 -15.586 1 69.19 141 LEU A O 1
ATOM 1122 N N . LYS A 1 142 ? -2.324 13.367 -16.391 1 59.59 142 LYS A N 1
ATOM 1123 C CA . LYS A 1 142 ? -1.386 14.18 -15.617 1 59.59 142 LYS A CA 1
ATOM 1124 C C . LYS A 1 142 ? -1.984 14.594 -14.281 1 59.59 142 LYS A C 1
ATOM 1126 O O . LYS A 1 142 ? -3.195 14.797 -14.172 1 59.59 142 LYS A O 1
ATOM 1131 N N . PRO A 1 143 ? -1.124 14.352 -13.141 1 57.53 143 PRO A N 1
ATOM 1132 C CA . PRO A 1 143 ? -1.643 14.922 -11.891 1 57.53 143 PRO A CA 1
ATOM 1133 C C . PRO A 1 143 ? -2.141 16.359 -12.062 1 57.53 143 PRO A C 1
ATOM 1135 O O . PRO A 1 143 ? -1.593 17.109 -12.875 1 57.53 143 PRO A O 1
ATOM 1138 N N . PRO A 1 144 ? -3.379 16.531 -11.617 1 49.44 144 PRO A N 1
ATOM 1139 C CA . PRO A 1 144 ? -3.803 17.922 -11.766 1 49.44 144 PRO A CA 1
ATOM 1140 C C . PRO A 1 144 ? -2.781 18.922 -11.211 1 49.44 144 PRO A C 1
ATOM 1142 O O . PRO A 1 144 ? -2.143 18.641 -10.188 1 49.44 144 PRO A O 1
ATOM 1145 N N . ILE A 1 145 ? -2.027 19.672 -12.016 1 46.81 145 ILE A N 1
ATOM 1146 C CA . ILE A 1 145 ? -1.114 20.75 -11.633 1 46.81 145 ILE A CA 1
ATOM 1147 C C . ILE A 1 145 ? -1.807 21.688 -10.656 1 46.81 145 ILE A C 1
ATOM 1149 O O . ILE A 1 145 ? -1.165 22.234 -9.758 1 46.81 145 ILE A O 1
ATOM 1153 N N . ASP A 1 146 ? -2.926 22.219 -10.859 1 41.91 146 ASP A N 1
ATOM 1154 C CA . ASP A 1 146 ? -3.473 23.406 -10.211 1 41.91 146 ASP A CA 1
ATOM 1155 C C . ASP A 1 146 ? -4.086 23.062 -8.859 1 41.91 146 ASP A C 1
ATOM 1157 O O . ASP A 1 146 ? -4.93 22.172 -8.766 1 41.91 146 ASP A O 1
ATOM 1161 N N . PHE A 1 147 ? -3.164 22.875 -7.922 1 38.12 147 PHE A N 1
ATOM 1162 C CA . PHE A 1 147 ? -3.834 22.922 -6.625 1 38.12 147 PHE A CA 1
ATOM 1163 C C . PHE A 1 147 ? -3.885 24.344 -6.094 1 38.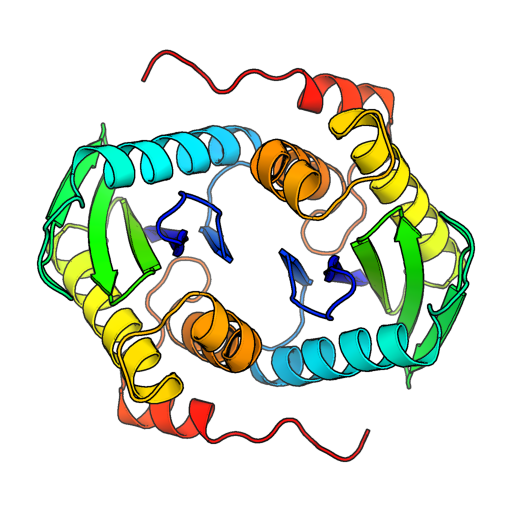12 147 PHE A C 1
ATOM 1165 O O . PHE A 1 147 ? -2.926 25.094 -6.246 1 38.12 147 PHE A O 1
ATOM 1172 N N . MET B 1 1 ? -13.633 11.883 8.539 1 94.81 1 MET B N 1
ATOM 1173 C CA . MET B 1 1 ? -13.031 10.625 8.086 1 94.81 1 MET B CA 1
ATOM 1174 C C . MET B 1 1 ? -11.547 10.805 7.812 1 94.81 1 MET B C 1
ATOM 1176 O O . MET B 1 1 ? -11.117 11.867 7.363 1 94.81 1 MET B O 1
ATOM 1180 N N . LEU B 1 2 ? -10.797 9.836 8.219 1 96.75 2 LEU B N 1
ATOM 1181 C CA . LEU B 1 2 ? -9.391 9.766 7.832 1 96.75 2 LEU B CA 1
ATOM 1182 C C . LEU B 1 2 ? -9.25 9.359 6.367 1 96.75 2 LEU B C 1
ATOM 1184 O O . LEU B 1 2 ? -9.391 8.188 6.023 1 96.75 2 LEU B O 1
ATOM 1188 N N . LEU B 1 3 ? -8.914 10.305 5.543 1 96.75 3 LEU B N 1
ATOM 1189 C CA . LEU B 1 3 ? -8.945 10.125 4.098 1 96.75 3 LEU B CA 1
ATOM 1190 C C . LEU B 1 3 ? -7.699 9.383 3.617 1 96.75 3 LEU B C 1
ATOM 1192 O O . LEU B 1 3 ? -7.762 8.609 2.654 1 96.75 3 LEU B O 1
ATOM 1196 N N . ALA B 1 4 ? -6.574 9.648 4.305 1 97.44 4 ALA B N 1
ATOM 1197 C CA . ALA B 1 4 ? -5.34 9.047 3.814 1 97.44 4 ALA B CA 1
ATOM 1198 C C . ALA B 1 4 ? -4.312 8.906 4.938 1 97.44 4 ALA B C 1
ATOM 1200 O O . ALA B 1 4 ? -4.215 9.773 5.809 1 97.44 4 ALA B O 1
ATOM 1201 N N . VAL B 1 5 ? -3.607 7.82 4.91 1 98.31 5 VAL B N 1
ATOM 1202 C CA . VAL B 1 5 ? -2.367 7.605 5.645 1 98.31 5 VAL B CA 1
ATOM 1203 C C . VAL B 1 5 ? -1.23 7.309 4.672 1 98.31 5 VAL B C 1
ATOM 1205 O O . VAL B 1 5 ? -1.322 6.375 3.869 1 98.31 5 VAL B O 1
ATOM 1208 N N . LEU B 1 6 ? -0.23 8.109 4.707 1 98.44 6 LEU B N 1
ATOM 1209 C CA . LEU B 1 6 ? 0.889 7.922 3.793 1 98.44 6 LEU B CA 1
ATOM 1210 C C . LEU B 1 6 ? 2.219 7.984 4.539 1 98.44 6 LEU B C 1
ATOM 1212 O O . LEU B 1 6 ? 2.434 8.883 5.355 1 98.44 6 LEU B O 1
ATOM 1216 N N . ILE B 1 7 ? 3.008 7.016 4.316 1 98.56 7 ILE B N 1
ATOM 1217 C CA . ILE B 1 7 ? 4.359 6.984 4.863 1 98.56 7 ILE B CA 1
ATOM 1218 C C . ILE B 1 7 ? 5.375 6.941 3.727 1 98.56 7 ILE B C 1
ATOM 1220 O O . ILE B 1 7 ? 5.262 6.113 2.816 1 98.56 7 ILE B O 1
ATOM 1224 N N . ALA B 1 8 ? 6.285 7.844 3.787 1 98.12 8 ALA B N 1
ATOM 1225 C CA . ALA B 1 8 ? 7.305 7.941 2.744 1 98.12 8 ALA B CA 1
ATOM 1226 C C . ALA B 1 8 ? 8.703 8.008 3.348 1 98.12 8 ALA B C 1
ATOM 1228 O O . ALA B 1 8 ? 8.867 8.367 4.52 1 98.12 8 ALA B O 1
ATOM 1229 N N . ASN B 1 9 ? 9.68 7.609 2.584 1 96.75 9 ASN B N 1
ATOM 1230 C CA . ASN B 1 9 ? 11.055 7.781 3.055 1 96.75 9 ASN B CA 1
ATOM 1231 C C . ASN B 1 9 ? 11.57 9.188 2.768 1 96.75 9 ASN B C 1
ATOM 1233 O O . ASN B 1 9 ? 10.828 10.039 2.275 1 96.75 9 ASN B O 1
ATOM 1237 N N . SER B 1 10 ? 12.828 9.43 3.062 1 93.75 10 SER B N 1
ATOM 1238 C CA . SER B 1 10 ? 13.43 10.758 2.973 1 93.75 10 SER B CA 1
ATOM 1239 C C . SER B 1 10 ? 13.516 11.234 1.525 1 93.75 10 SER B C 1
ATOM 1241 O O . SER B 1 10 ? 13.609 12.43 1.263 1 93.75 10 SER B O 1
ATOM 1243 N N . GLU B 1 11 ? 13.516 10.289 0.594 1 93.94 11 GLU B N 1
ATOM 1244 C CA . GLU B 1 11 ? 13.602 10.641 -0.82 1 93.94 11 GLU B CA 1
ATOM 1245 C C . GLU B 1 11 ? 12.219 10.891 -1.411 1 93.94 11 GLU B C 1
ATOM 1247 O O . GLU B 1 11 ? 12.094 11.273 -2.576 1 93.94 11 GLU B O 1
ATOM 1252 N N . GLY B 1 12 ? 11.195 10.633 -0.647 1 95.19 12 GLY B N 1
ATOM 1253 C CA . GLY B 1 12 ? 9.836 10.852 -1.111 1 95.19 12 GLY B CA 1
ATOM 1254 C C . GLY B 1 12 ? 9.195 9.602 -1.688 1 95.19 12 GLY B C 1
ATOM 1255 O O . GLY B 1 12 ? 8.086 9.648 -2.219 1 95.19 12 GLY B O 1
ATOM 1256 N N . ASN B 1 13 ? 9.938 8.453 -1.657 1 95.62 13 ASN B N 1
ATOM 1257 C CA . ASN B 1 13 ? 9.328 7.195 -2.08 1 95.62 13 ASN B CA 1
ATOM 1258 C C . ASN B 1 13 ? 8.273 6.723 -1.086 1 95.62 13 ASN B C 1
ATOM 1260 O O . ASN B 1 13 ? 8.531 6.656 0.117 1 95.62 13 ASN B O 1
ATOM 1264 N N . ILE B 1 14 ? 7.141 6.383 -1.645 1 97.31 14 ILE B N 1
ATOM 1265 C CA . ILE B 1 14 ? 6.043 5.957 -0.786 1 97.31 14 ILE B CA 1
ATOM 1266 C C . ILE B 1 14 ? 6.262 4.512 -0.347 1 97.31 14 ILE B C 1
ATOM 1268 O O . ILE B 1 14 ? 6.484 3.629 -1.18 1 97.31 14 ILE B O 1
ATOM 1272 N N . LEU B 1 15 ? 6.215 4.32 0.984 1 97.25 15 LEU B N 1
ATOM 1273 C CA . LEU B 1 15 ? 6.441 2.996 1.553 1 97.25 15 LEU B CA 1
ATOM 1274 C C . LEU B 1 15 ? 5.117 2.316 1.891 1 97.25 15 LEU B C 1
ATOM 1276 O O . LEU B 1 15 ? 4.996 1.095 1.776 1 97.25 15 LEU B O 1
ATOM 1280 N N . VAL B 1 16 ? 4.191 3.107 2.326 1 97.44 16 VAL B N 1
ATOM 1281 C CA . VAL B 1 16 ? 2.854 2.633 2.664 1 97.44 16 VAL B CA 1
ATOM 1282 C C . VAL B 1 16 ? 1.823 3.709 2.332 1 97.44 16 VAL B C 1
ATOM 1284 O O . VAL B 1 16 ? 2.055 4.895 2.578 1 97.44 16 VAL B O 1
ATOM 1287 N N . GLU B 1 17 ? 0.765 3.305 1.779 1 96.94 17 GLU B N 1
ATOM 1288 C CA . GLU B 1 17 ? -0.347 4.234 1.598 1 96.94 17 GLU B CA 1
ATOM 1289 C C . GLU B 1 17 ? -1.686 3.549 1.861 1 96.94 17 GLU B C 1
ATOM 1291 O O . GLU B 1 17 ? -1.866 2.377 1.523 1 96.94 17 GLU B O 1
ATOM 1296 N N . ARG B 1 18 ? -2.508 4.262 2.518 1 95.38 18 ARG B N 1
ATOM 1297 C CA . ARG B 1 18 ? -3.908 3.895 2.699 1 95.38 18 ARG B CA 1
ATOM 1298 C C . ARG B 1 18 ? -4.832 5.051 2.324 1 95.38 18 ARG B C 1
ATOM 1300 O O . ARG B 1 18 ? -4.652 6.176 2.799 1 95.38 18 ARG B O 1
ATOM 1307 N N . PHE B 1 19 ? -5.742 4.762 1.436 1 94.88 19 PHE B N 1
ATOM 1308 C CA . PHE B 1 19 ? -6.766 5.734 1.067 1 94.88 19 PHE B CA 1
ATOM 1309 C C . PHE B 1 19 ? -8.156 5.23 1.447 1 94.88 19 PHE B C 1
ATOM 1311 O O . PHE B 1 19 ? -8.469 4.055 1.257 1 94.88 19 PHE B O 1
ATOM 1318 N N . ASN B 1 20 ? -8.898 6.09 1.998 1 94.25 20 ASN B N 1
ATOM 1319 C CA . ASN B 1 20 ? -10.266 5.77 2.389 1 94.25 20 ASN B CA 1
ATOM 1320 C C . ASN B 1 20 ? -11.266 6.773 1.812 1 94.25 20 ASN B C 1
ATOM 1322 O O . ASN B 1 20 ? -11.25 7.953 2.174 1 94.25 20 ASN B O 1
ATOM 1326 N N . GLY B 1 21 ? -12.086 6.301 0.951 1 90.81 21 GLY B N 1
ATOM 1327 C CA . GLY B 1 21 ? -13.109 7.168 0.388 1 90.81 21 GLY B CA 1
ATOM 1328 C C . GLY B 1 21 ? -12.562 8.156 -0.625 1 90.81 21 GLY B C 1
ATOM 1329 O O . GLY B 1 21 ? -13.172 9.203 -0.87 1 90.81 21 GLY B O 1
ATOM 1330 N N . VAL B 1 22 ? -11.367 7.961 -1.093 1 92.69 22 VAL B N 1
ATOM 1331 C CA . VAL B 1 22 ? -10.75 8.836 -2.082 1 92.69 22 VAL B CA 1
ATOM 1332 C C . VAL B 1 22 ? -10.789 8.172 -3.457 1 92.69 22 VAL B C 1
ATOM 1334 O O . VAL B 1 22 ? -10.258 7.07 -3.635 1 92.69 22 VAL B O 1
ATOM 1337 N N . PRO B 1 23 ? -11.43 8.82 -4.383 1 90.06 23 PRO B N 1
ATOM 1338 C CA . PRO B 1 23 ? -11.461 8.242 -5.727 1 90.06 23 PRO B CA 1
ATOM 1339 C C . PRO B 1 23 ? -10.07 8.039 -6.316 1 90.06 23 PRO B C 1
ATOM 1341 O O . PRO B 1 23 ? -9.164 8.836 -6.062 1 90.06 23 PRO B O 1
ATOM 1344 N N . ALA B 1 24 ? -9.914 7.035 -7.152 1 85.5 24 ALA B N 1
ATOM 1345 C CA . ALA B 1 24 ? -8.633 6.629 -7.727 1 85.5 24 ALA B CA 1
ATOM 1346 C C . ALA B 1 24 ? -7.977 7.789 -8.469 1 85.5 24 ALA B C 1
ATOM 1348 O O . ALA B 1 24 ? -6.77 8.008 -8.344 1 85.5 24 ALA B O 1
ATOM 1349 N N . GLU B 1 25 ? -8.75 8.516 -9.117 1 83.88 25 GLU B N 1
ATOM 1350 C CA . GLU B 1 25 ? -8.242 9.586 -9.961 1 83.88 25 GLU B CA 1
ATOM 1351 C C . GLU B 1 25 ? -7.633 10.711 -9.125 1 83.88 25 GLU B C 1
ATOM 1353 O O . GLU B 1 25 ? -6.801 11.477 -9.617 1 83.88 25 GLU B O 1
ATOM 1358 N N . GLU B 1 26 ? -8.055 10.766 -7.852 1 90.12 26 GLU B N 1
ATOM 1359 C CA . GLU B 1 26 ? -7.562 11.828 -6.984 1 90.12 26 GLU B CA 1
ATOM 1360 C C . GLU B 1 26 ? -6.332 11.383 -6.207 1 90.12 26 GLU B C 1
ATOM 1362 O O . GLU B 1 26 ? -5.605 12.211 -5.652 1 90.12 26 GLU B O 1
ATOM 1367 N N . ARG B 1 27 ? -6.113 10.125 -6.156 1 93 27 ARG B N 1
ATOM 1368 C CA . ARG B 1 27 ? -5.062 9.586 -5.301 1 93 27 ARG B CA 1
ATOM 1369 C C . ARG B 1 27 ? -3.682 9.977 -5.809 1 93 27 ARG B C 1
ATOM 1371 O O . ARG B 1 27 ? -2.764 10.211 -5.02 1 93 27 ARG B O 1
ATOM 1378 N N . LEU B 1 28 ? -3.604 10.078 -7.156 1 91.44 28 LEU B N 1
ATOM 1379 C CA . LEU B 1 28 ? -2.332 10.508 -7.727 1 91.44 28 LEU B CA 1
ATOM 1380 C C . LEU B 1 28 ? -1.977 11.914 -7.254 1 91.44 28 LEU B C 1
ATOM 1382 O O . LEU B 1 28 ? -0.822 12.188 -6.918 1 91.44 28 LEU B O 1
ATOM 1386 N N . HIS B 1 29 ? -2.973 12.688 -7.148 1 91.19 29 HIS B N 1
ATOM 1387 C CA . HIS B 1 29 ? -2.777 14.055 -6.68 1 91.19 29 HIS B CA 1
ATOM 1388 C C . HIS B 1 29 ? -2.342 14.078 -5.219 1 91.19 29 HIS B C 1
ATOM 1390 O O . HIS B 1 29 ? -1.384 14.766 -4.863 1 91.19 29 HIS B O 1
ATOM 1396 N N . TRP B 1 30 ? -2.961 13.336 -4.469 1 93.31 30 TRP B N 1
ATOM 1397 C CA . TRP B 1 30 ? -2.641 13.305 -3.047 1 93.31 30 TRP B CA 1
ATOM 1398 C C . TRP B 1 30 ? -1.222 12.797 -2.818 1 93.31 30 TRP B C 1
ATOM 1400 O O . TRP B 1 30 ? -0.487 13.336 -1.988 1 93.31 30 TRP B O 1
ATOM 1410 N N . ARG B 1 31 ? -0.845 11.789 -3.576 1 95.25 31 ARG B N 1
ATOM 1411 C CA . ARG B 1 31 ? 0.514 11.266 -3.477 1 95.25 31 ARG B CA 1
ATOM 1412 C C . ARG B 1 31 ? 1.542 12.359 -3.744 1 95.25 31 ARG B C 1
ATOM 1414 O O . ARG B 1 31 ? 2.453 12.57 -2.941 1 95.25 31 ARG B O 1
ATOM 1421 N N . SER B 1 32 ? 1.311 13.055 -4.84 1 93.56 32 SER B N 1
ATOM 1422 C CA . SER B 1 32 ? 2.24 14.102 -5.254 1 93.56 32 SER B CA 1
ATOM 1423 C C . SER B 1 32 ? 2.236 15.266 -4.27 1 93.56 32 SER B C 1
ATOM 1425 O O . SER B 1 32 ? 3.295 15.781 -3.902 1 93.56 32 SER B O 1
ATOM 1427 N N . PHE B 1 33 ? 1.08 15.656 -3.812 1 95.94 33 PHE B N 1
ATOM 1428 C CA . PHE B 1 33 ? 0.922 16.797 -2.922 1 95.94 33 PHE B CA 1
ATOM 1429 C C . PHE B 1 33 ? 1.605 16.547 -1.584 1 95.94 33 PHE B C 1
ATOM 1431 O O . PHE B 1 33 ? 2.354 17.391 -1.092 1 95.94 33 PHE B O 1
ATOM 1438 N N . LEU B 1 34 ? 1.407 15.398 -1.007 1 97.06 34 LEU B N 1
ATOM 1439 C CA . LEU B 1 34 ? 1.934 15.094 0.318 1 97.06 34 LEU B CA 1
ATOM 1440 C C . LEU B 1 34 ? 3.451 14.945 0.279 1 97.06 34 LEU B C 1
ATOM 1442 O O . LEU B 1 34 ? 4.148 15.438 1.169 1 97.06 34 LEU B O 1
ATOM 1446 N N . VAL B 1 35 ? 3.889 14.312 -0.77 1 95.56 35 VAL B N 1
ATOM 1447 C CA . VAL B 1 35 ? 5.332 14.156 -0.92 1 95.56 35 VAL B CA 1
ATOM 1448 C C . VAL B 1 35 ? 5.992 15.523 -1.066 1 95.56 35 VAL B C 1
ATOM 1450 O O . VAL B 1 35 ? 7.012 15.797 -0.43 1 95.56 35 VAL B O 1
ATOM 1453 N N . LYS B 1 36 ? 5.387 16.359 -1.833 1 96.06 36 LYS B N 1
ATOM 1454 C CA . LYS B 1 36 ? 5.91 17.719 -2.006 1 96.06 36 LYS B CA 1
ATOM 1455 C C . LYS B 1 36 ? 5.84 18.5 -0.703 1 96.06 36 LYS B C 1
ATOM 1457 O O . LYS B 1 36 ? 6.777 19.219 -0.357 1 96.06 36 LYS B O 1
ATOM 1462 N N . LEU B 1 37 ? 4.727 18.406 0.003 1 96.69 37 LEU B N 1
ATOM 1463 C CA . LEU B 1 37 ? 4.547 19.062 1.293 1 96.69 37 LEU B CA 1
ATOM 1464 C C . LEU B 1 37 ? 5.672 18.703 2.254 1 96.69 37 LEU B C 1
ATOM 1466 O O . LEU B 1 37 ? 6.219 19.562 2.938 1 96.69 37 LEU B O 1
ATOM 1470 N N . GLY B 1 38 ? 5.988 17.453 2.311 1 97 38 GLY B N 1
ATOM 1471 C CA . GLY B 1 38 ? 7.074 17 3.162 1 97 38 GLY B CA 1
ATOM 1472 C C . GLY B 1 38 ? 8.43 17.547 2.754 1 97 38 GLY B C 1
ATOM 1473 O O . GLY B 1 38 ? 9.195 18.016 3.598 1 97 38 GLY B O 1
ATOM 1474 N N . ALA B 1 39 ? 8.672 17.422 1.439 1 96.06 39 ALA B N 1
ATOM 1475 C CA . ALA B 1 39 ? 9.945 17.906 0.913 1 96.06 39 ALA B CA 1
ATOM 1476 C C . ALA B 1 39 ? 10.156 19.375 1.251 1 96.06 39 ALA B C 1
ATOM 1478 O O . ALA B 1 39 ? 11.273 19.797 1.552 1 96.06 39 ALA B O 1
ATOM 1479 N N . ASP B 1 40 ? 9.062 20.141 1.313 1 96.62 40 ASP B N 1
ATOM 1480 C CA . ASP B 1 40 ? 9.133 21.578 1.506 1 96.62 40 ASP B CA 1
ATOM 1481 C C . ASP B 1 40 ? 9.242 21.938 2.988 1 96.62 40 ASP B C 1
ATOM 1483 O O . ASP B 1 40 ? 9.781 22.984 3.344 1 96.62 40 ASP B O 1
ATOM 1487 N N . ASN B 1 41 ? 8.828 21.016 3.91 1 96.94 41 ASN B N 1
ATOM 1488 C CA . ASN B 1 41 ? 8.602 21.531 5.262 1 96.94 41 ASN B CA 1
ATOM 1489 C C . ASN B 1 41 ? 9.273 20.641 6.309 1 96.94 41 ASN B C 1
ATOM 1491 O O . ASN B 1 41 ? 9.359 21.016 7.48 1 96.94 41 ASN B O 1
ATOM 1495 N N . LEU B 1 42 ? 9.781 19.469 5.875 1 96.12 42 LEU B N 1
ATOM 1496 C CA . LEU B 1 42 ? 10.219 18.531 6.902 1 96.12 42 LEU B CA 1
ATOM 1497 C C . LEU B 1 42 ? 11.734 18.578 7.066 1 96.12 42 LEU B C 1
ATOM 1499 O O . LEU B 1 42 ? 12.281 17.938 7.973 1 96.12 42 LEU B O 1
ATOM 1503 N N . LYS B 1 43 ? 12.344 19.359 6.238 1 93.12 43 LYS B N 1
ATOM 1504 C CA . LYS B 1 43 ? 13.797 19.469 6.355 1 93.12 43 LYS B CA 1
ATOM 1505 C C . LYS B 1 43 ? 14.195 20.078 7.699 1 93.12 43 LYS B C 1
ATOM 1507 O O . LYS B 1 43 ? 13.781 21.188 8.039 1 93.12 43 LYS B O 1
ATOM 1512 N N . GLY B 1 44 ? 15.047 19.328 8.461 1 93.44 44 GLY B N 1
ATOM 1513 C CA . GLY B 1 44 ? 15.562 19.828 9.727 1 93.44 44 GLY B CA 1
ATOM 1514 C C . GLY B 1 44 ? 14.57 19.719 10.859 1 93.44 44 GLY B C 1
ATOM 1515 O O . GLY B 1 44 ? 14.836 20.172 11.977 1 93.44 44 GLY B O 1
ATOM 1516 N N . VAL B 1 45 ? 13.406 19.203 10.656 1 94.75 45 VAL B N 1
ATOM 1517 C CA . VAL B 1 45 ? 12.375 19.047 11.688 1 94.75 45 VAL B CA 1
ATOM 1518 C C . VAL B 1 45 ? 12.766 17.938 12.648 1 94.75 45 VAL B C 1
ATOM 1520 O O . VAL B 1 45 ? 13.273 16.891 12.219 1 94.75 45 VAL B O 1
ATOM 1523 N N . LYS B 1 46 ? 12.492 18.203 13.906 1 95.5 46 LYS B N 1
ATOM 1524 C CA . LYS B 1 46 ? 12.828 17.203 14.914 1 95.5 46 LYS B CA 1
ATOM 1525 C C . LYS B 1 46 ? 11.867 16.016 14.859 1 95.5 46 LYS B C 1
ATOM 1527 O O . LYS B 1 46 ? 10.695 16.172 14.5 1 95.5 46 LYS B O 1
ATOM 1532 N N . ASN B 1 47 ? 12.344 14.852 15.289 1 95.31 47 ASN B N 1
ATOM 1533 C CA . ASN B 1 47 ? 11.5 13.656 15.328 1 95.31 47 ASN B CA 1
ATOM 1534 C C . ASN B 1 47 ? 10.219 13.898 16.109 1 95.31 47 ASN B C 1
ATOM 1536 O O . ASN B 1 47 ? 10.258 14.391 17.25 1 95.31 47 ASN B O 1
ATOM 1540 N N . GLU B 1 48 ? 9.039 13.57 15.445 1 95.31 48 GLU B N 1
ATOM 1541 C CA . GLU B 1 48 ? 7.707 13.539 16.047 1 95.31 48 GLU B CA 1
ATOM 1542 C C . GLU B 1 48 ? 7.176 14.953 16.266 1 95.31 48 GLU B C 1
ATOM 1544 O O . GLU B 1 48 ? 6.141 15.141 16.906 1 95.31 48 GLU B O 1
ATOM 1549 N N . GLU B 1 49 ? 7.961 15.945 15.812 1 97.06 49 GLU B N 1
ATOM 1550 C CA . GLU B 1 49 ? 7.371 17.281 15.812 1 97.06 49 GLU B CA 1
ATOM 1551 C C . GLU B 1 49 ? 6.172 17.359 14.867 1 97.06 49 GLU B C 1
ATOM 1553 O O . GLU B 1 49 ? 6.281 17 13.688 1 97.06 49 GLU B O 1
ATOM 1558 N N . LEU B 1 50 ? 5.109 17.844 15.422 1 97.19 50 LEU B N 1
ATOM 1559 C CA . LEU B 1 50 ? 3.857 17.812 14.664 1 97.19 50 LEU B CA 1
ATOM 1560 C C . LEU B 1 50 ? 3.729 19.062 13.789 1 97.19 50 LEU B C 1
ATOM 1562 O O . LEU B 1 50 ? 3.895 20.188 14.266 1 97.19 50 LEU B O 1
ATOM 1566 N N . LEU B 1 51 ? 3.488 18.844 12.539 1 98.06 51 LEU B N 1
ATOM 1567 C CA . LEU B 1 51 ? 3.189 19.922 11.609 1 98.06 51 LEU B CA 1
ATOM 1568 C C . LEU B 1 51 ? 1.765 19.812 11.086 1 98.06 51 LEU B C 1
ATOM 1570 O O . LEU B 1 51 ? 1.253 18.703 10.898 1 98.06 51 LEU B O 1
ATOM 1574 N N . VAL B 1 52 ? 1.188 20.984 10.82 1 97.62 52 VAL B N 1
ATOM 1575 C CA . VAL B 1 52 ? -0.207 21.016 10.391 1 97.62 52 VAL B CA 1
ATOM 1576 C C . VAL B 1 52 ? -0.339 21.859 9.125 1 97.62 52 VAL B C 1
ATOM 1578 O O . VAL B 1 52 ? 0.376 22.844 8.953 1 97.62 52 VAL B O 1
ATOM 1581 N N . ALA B 1 53 ? -1.154 21.391 8.258 1 96.69 53 ALA B N 1
ATOM 1582 C CA . ALA B 1 53 ? -1.501 22.125 7.051 1 96.69 53 ALA B CA 1
ATOM 1583 C C . ALA B 1 53 ? -2.988 22 6.734 1 96.69 53 ALA B C 1
ATOM 1585 O O . ALA B 1 53 ? -3.664 21.109 7.25 1 96.69 53 ALA B O 1
ATOM 1586 N N . ASN B 1 54 ? -3.467 23 6.043 1 93 54 ASN B N 1
ATOM 1587 C CA . ASN B 1 54 ? -4.844 22.984 5.562 1 93 54 ASN B CA 1
ATOM 1588 C C . ASN B 1 54 ? -4.914 23.172 4.051 1 93 54 ASN B C 1
ATOM 1590 O O . ASN B 1 54 ? -4.16 23.953 3.48 1 93 54 ASN B O 1
ATOM 1594 N N . HIS B 1 55 ? -5.652 22.344 3.486 1 88.94 55 HIS B N 1
ATOM 1595 C CA . HIS B 1 55 ? -5.871 22.422 2.045 1 88.94 55 HIS B CA 1
ATOM 1596 C C . HIS B 1 55 ? -7.355 22.312 1.707 1 88.94 55 HIS B C 1
ATOM 1598 O O . HIS B 1 55 ? -7.934 21.219 1.778 1 88.94 55 HIS B O 1
ATOM 1604 N N . LYS B 1 56 ? -7.883 23.422 1.28 1 84.5 56 LYS B N 1
ATOM 1605 C CA . LYS B 1 56 ? -9.312 23.469 0.993 1 84.5 56 LYS B CA 1
ATOM 1606 C C . LYS B 1 56 ? -10.125 22.953 2.182 1 84.5 56 LYS B C 1
ATOM 1608 O O . LYS B 1 56 ? -10.047 23.516 3.277 1 84.5 56 LYS B O 1
ATOM 1613 N N . SER B 1 57 ? -10.812 21.812 2.074 1 89.56 57 SER B N 1
ATOM 1614 C CA . SER B 1 57 ? -11.719 21.359 3.125 1 89.56 57 SER B CA 1
ATOM 1615 C C . SER B 1 57 ? -11.156 20.141 3.854 1 89.56 57 SER B C 1
ATOM 1617 O O . SER B 1 57 ? -11.906 19.328 4.395 1 89.56 57 SER B O 1
ATOM 1619 N N . VAL B 1 58 ? -9.797 20.094 3.734 1 95.5 58 VAL B N 1
ATOM 1620 C CA . VAL B 1 58 ? -9.234 18.953 4.441 1 95.5 58 VAL B CA 1
ATOM 1621 C C . VAL B 1 58 ? -8.102 19.406 5.355 1 95.5 58 VAL B C 1
ATOM 1623 O O . VAL B 1 58 ? -7.52 20.469 5.141 1 95.5 58 VAL B O 1
ATOM 1626 N N . TYR B 1 59 ? -7.875 18.703 6.41 1 97.94 59 TYR B N 1
ATOM 1627 C CA . TYR B 1 59 ? -6.789 18.922 7.355 1 97.94 59 TYR B CA 1
ATOM 1628 C C . TYR B 1 59 ? -5.66 17.922 7.141 1 97.94 59 TYR B C 1
ATOM 1630 O O . TYR B 1 59 ? -5.906 16.75 6.883 1 97.94 59 TYR B O 1
ATOM 1638 N N . ILE B 1 60 ? -4.426 18.422 7.293 1 98.5 60 ILE B N 1
ATOM 1639 C CA . ILE B 1 60 ? -3.26 17.562 7.145 1 98.5 60 ILE B CA 1
ATOM 1640 C C . ILE B 1 60 ? -2.365 17.688 8.375 1 98.5 60 ILE B C 1
ATOM 1642 O O . ILE B 1 60 ? -2.021 18.797 8.789 1 98.5 60 ILE B O 1
ATOM 1646 N N . VAL B 1 61 ? -2.055 16.609 8.969 1 98.62 61 VAL B N 1
ATOM 1647 C CA . VAL B 1 61 ? -1.075 16.547 10.047 1 98.62 61 VAL B CA 1
ATOM 1648 C C . VAL B 1 61 ? 0.061 15.602 9.656 1 98.62 61 VAL B C 1
ATOM 1650 O O . VAL B 1 61 ? -0.181 14.492 9.172 1 98.62 61 VAL B O 1
ATOM 1653 N N . TYR B 1 62 ? 1.294 16.047 9.836 1 98.69 62 TYR B N 1
ATOM 1654 C CA . TYR B 1 62 ? 2.402 15.211 9.391 1 98.69 62 TYR B CA 1
ATOM 1655 C C . TYR B 1 62 ? 3.645 15.453 10.242 1 98.69 62 TYR B C 1
ATOM 1657 O O . TYR B 1 62 ? 3.742 16.469 10.938 1 98.69 62 TYR B O 1
ATOM 1665 N N . THR B 1 63 ? 4.504 14.531 10.258 1 98.31 63 THR B N 1
ATOM 1666 C CA . THR B 1 63 ? 5.723 14.57 11.062 1 98.31 63 THR B CA 1
ATOM 1667 C C . THR B 1 63 ? 6.797 13.68 10.453 1 98.31 63 THR B C 1
ATOM 1669 O O . THR B 1 63 ? 6.594 13.086 9.391 1 98.31 63 THR B O 1
ATOM 1672 N N . VAL B 1 64 ? 7.949 13.656 11.109 1 97.88 64 VAL B N 1
ATOM 1673 C CA . VAL B 1 64 ? 9.055 12.797 10.711 1 97.88 64 VAL B CA 1
ATOM 1674 C C . VAL B 1 64 ? 9.461 11.898 11.875 1 97.88 64 VAL B C 1
ATOM 1676 O O . VAL B 1 64 ? 9.352 12.289 13.039 1 97.88 64 VAL B O 1
ATOM 1679 N N . LEU B 1 65 ? 9.758 10.75 11.609 1 97.62 65 LEU B N 1
ATOM 1680 C CA . LEU B 1 65 ? 10.312 9.773 12.547 1 97.62 65 LEU B CA 1
ATOM 1681 C C . LEU B 1 65 ? 11.5 9.039 11.922 1 97.62 65 LEU B C 1
ATOM 1683 O O . LEU B 1 65 ? 11.312 8.125 11.117 1 97.62 65 LEU B O 1
ATOM 1687 N N . GLY B 1 66 ? 12.742 9.438 12.297 1 96.75 66 GLY B N 1
ATOM 1688 C CA . GLY B 1 66 ? 13.906 8.922 11.594 1 96.75 66 GLY B CA 1
ATOM 1689 C C . GLY B 1 66 ? 13.945 9.328 10.133 1 96.75 66 GLY B C 1
ATOM 1690 O O . GLY B 1 66 ? 13.859 10.508 9.805 1 96.75 66 GLY B O 1
ATOM 1691 N N . ASP B 1 67 ? 13.977 8.242 9.273 1 95.38 67 ASP B N 1
ATOM 1692 C CA . ASP B 1 67 ? 14.078 8.5 7.836 1 95.38 67 ASP B CA 1
ATOM 1693 C C . ASP B 1 67 ? 12.703 8.453 7.168 1 95.38 67 ASP B C 1
ATOM 1695 O O . ASP B 1 67 ? 12.609 8.453 5.941 1 95.38 67 ASP B O 1
ATOM 1699 N N . VAL B 1 68 ? 11.672 8.383 8 1 97.62 68 VAL B N 1
ATOM 1700 C CA . VAL B 1 68 ? 10.367 8.242 7.352 1 97.62 68 VAL B CA 1
ATOM 1701 C C . VAL B 1 68 ? 9.477 9.43 7.715 1 97.62 68 VAL B C 1
ATOM 1703 O O . VAL B 1 68 ? 9.586 9.977 8.812 1 97.62 68 VAL B O 1
ATOM 1706 N N . SER B 1 69 ? 8.727 9.867 6.766 1 98.5 69 SER B N 1
ATOM 1707 C CA . SER B 1 69 ? 7.719 10.906 6.957 1 98.5 69 SER B CA 1
ATOM 1708 C C . SER B 1 69 ? 6.316 10.305 6.984 1 98.5 69 SER B C 1
ATOM 1710 O O . SER B 1 69 ? 6.008 9.398 6.211 1 98.5 69 SER B O 1
ATOM 1712 N N . ILE B 1 70 ? 5.488 10.758 7.836 1 98.69 70 ILE B N 1
ATOM 1713 C CA . ILE B 1 70 ? 4.137 10.234 8.023 1 98.69 70 ILE B CA 1
ATOM 1714 C C . ILE B 1 70 ? 3.119 11.352 7.797 1 98.69 70 ILE B C 1
ATOM 1716 O O . ILE B 1 70 ? 3.244 12.438 8.359 1 98.69 70 ILE B O 1
ATOM 1720 N N . PHE B 1 71 ? 2.158 11.117 6.941 1 98.69 71 PHE B N 1
ATOM 1721 C CA . PHE B 1 71 ? 1.136 12.094 6.602 1 98.69 71 PHE B CA 1
ATOM 1722 C C . PHE B 1 71 ? -0.258 11.547 6.875 1 98.69 71 PHE B C 1
ATOM 1724 O O . PHE B 1 71 ? -0.588 10.438 6.449 1 98.69 71 PHE B O 1
ATOM 1731 N N . LEU B 1 72 ? -1.08 12.312 7.551 1 98.5 72 LEU B N 1
ATOM 1732 C CA . LEU B 1 72 ? -2.498 12.016 7.723 1 98.5 72 LEU B CA 1
ATOM 1733 C C . LEU B 1 72 ? -3.361 13.109 7.109 1 98.5 72 LEU B C 1
ATOM 1735 O O . LEU B 1 72 ? -3.098 14.297 7.309 1 98.5 72 LEU B O 1
ATOM 1739 N N . VAL B 1 73 ? -4.32 12.734 6.332 1 98.31 73 VAL B N 1
ATOM 1740 C CA . VAL B 1 73 ? -5.285 13.656 5.742 1 98.31 73 VAL B CA 1
ATOM 1741 C C . VAL B 1 73 ? -6.684 13.352 6.273 1 98.31 73 VAL B C 1
ATOM 1743 O O . VAL B 1 73 ? -7.141 12.203 6.219 1 98.31 73 VAL B O 1
ATOM 1746 N N . GLY B 1 74 ? -7.336 14.328 6.812 1 97.88 74 GLY B N 1
ATOM 1747 C CA . GLY B 1 74 ? -8.664 14.133 7.379 1 97.88 74 GLY B CA 1
ATOM 1748 C C . GLY B 1 74 ? -9.648 15.211 6.969 1 97.88 74 GLY B C 1
ATOM 1749 O O . GLY B 1 74 ? -9.25 16.281 6.52 1 97.88 74 GLY B O 1
ATOM 1750 N N . LYS B 1 75 ? -10.875 14.852 6.996 1 96.06 75 LYS B N 1
ATOM 1751 C CA . LYS B 1 75 ? -11.961 15.797 6.77 1 96.06 75 LYS B CA 1
ATOM 1752 C C . LYS B 1 75 ? -13.086 15.594 7.781 1 96.06 75 LYS B C 1
ATOM 1754 O O . LYS B 1 75 ? -13.117 14.586 8.492 1 96.06 75 LYS B O 1
ATOM 1759 N N . ASP B 1 76 ? -13.969 16.594 7.82 1 93.38 76 ASP B N 1
ATOM 1760 C CA . ASP B 1 76 ? -15.148 16.547 8.68 1 93.38 76 ASP B CA 1
ATOM 1761 C C . ASP B 1 76 ? -14.758 16.391 10.148 1 93.38 76 ASP B C 1
ATOM 1763 O O . ASP B 1 76 ? -14.117 17.266 10.727 1 93.38 76 ASP B O 1
ATOM 1767 N N . GLU B 1 77 ? -15.047 15.188 10.727 1 92.25 77 GLU B N 1
ATOM 1768 C CA . GLU B 1 77 ? -14.82 14.984 12.156 1 92.25 77 GLU B CA 1
ATOM 1769 C C . GLU B 1 77 ? -13.336 14.781 12.453 1 92.25 77 GLU B C 1
ATOM 1771 O O . GLU B 1 77 ? -12.93 14.773 13.617 1 92.25 77 GLU B O 1
ATOM 1776 N N . TYR B 1 78 ? -12.578 14.68 11.508 1 95.75 78 TYR B N 1
ATOM 1777 C CA . TYR B 1 78 ? -11.141 14.539 11.703 1 95.75 78 TYR B CA 1
ATOM 1778 C C . TYR B 1 78 ? -10.422 15.867 11.453 1 95.75 78 TYR B C 1
ATOM 1780 O O . TYR B 1 78 ? -9.766 16.031 10.422 1 95.75 78 TYR B O 1
ATOM 1788 N N . ASP B 1 79 ? -10.523 16.641 12.508 1 95.25 79 ASP B N 1
ATOM 1789 C CA . ASP B 1 79 ? -9.82 17.922 12.508 1 95.25 79 ASP B CA 1
ATOM 1790 C C . ASP B 1 79 ? -8.375 17.766 12.969 1 95.25 79 ASP B C 1
ATOM 1792 O O . ASP B 1 79 ? -7.891 16.641 13.109 1 95.25 79 ASP B O 1
ATOM 1796 N N . GLU B 1 80 ? -7.75 18.844 13.195 1 95.88 80 GLU B N 1
ATOM 1797 C CA . GLU B 1 80 ? -6.332 18.828 13.547 1 95.88 80 GLU B CA 1
ATOM 1798 C C . GLU B 1 80 ? -6.09 18.047 14.828 1 95.88 80 GLU B C 1
ATOM 1800 O O . GLU B 1 80 ? -5.121 17.281 14.93 1 95.88 80 GLU B O 1
ATOM 1805 N N . LEU B 1 81 ? -6.992 18.234 15.742 1 95.31 81 LEU B N 1
ATOM 1806 C CA . LEU B 1 81 ? -6.836 17.562 17.031 1 95.31 81 LEU B CA 1
ATOM 1807 C C . LEU B 1 81 ? -6.988 16.047 16.875 1 95.31 81 LEU B C 1
ATOM 1809 O O . LEU B 1 81 ? -6.188 15.281 17.406 1 95.31 81 LEU B O 1
ATOM 1813 N N . ALA B 1 82 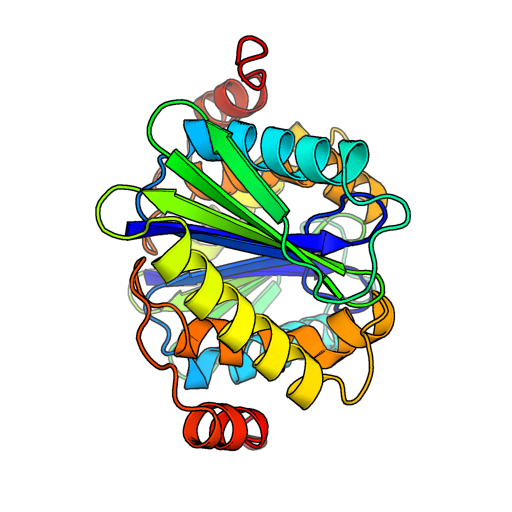? -8.023 15.68 16.172 1 95.94 82 ALA B N 1
ATOM 1814 C CA . ALA B 1 82 ? -8.266 14.258 15.945 1 95.94 82 ALA B CA 1
ATOM 1815 C C . ALA B 1 82 ? -7.117 13.617 15.172 1 95.94 82 ALA B C 1
ATOM 1817 O O . ALA B 1 82 ? -6.68 12.508 15.5 1 95.94 82 ALA B O 1
ATOM 1818 N N . LEU B 1 83 ? -6.605 14.32 14.281 1 97.62 83 LEU B N 1
ATOM 1819 C CA . LEU B 1 83 ? -5.492 13.812 13.484 1 97.62 83 LEU B CA 1
ATOM 1820 C C . LEU B 1 83 ? -4.215 13.734 14.32 1 97.62 83 LEU B C 1
ATOM 1822 O O . LEU B 1 83 ? -3.404 12.828 14.141 1 97.62 83 LEU B O 1
ATOM 1826 N N . SER B 1 84 ? -4.07 14.672 15.156 1 96.94 84 SER B N 1
ATOM 1827 C CA . SER B 1 84 ? -2.91 14.664 16.047 1 96.94 84 SER B CA 1
ATOM 1828 C C . SER B 1 84 ? -2.914 13.438 16.938 1 96.94 84 SER B C 1
ATOM 1830 O O . SER B 1 84 ? -1.869 12.82 17.172 1 96.94 84 SER B O 1
ATOM 1832 N N . GLU B 1 85 ? -4.074 13.109 17.406 1 95.19 85 GLU B N 1
ATOM 1833 C CA . GLU B 1 85 ? -4.176 11.891 18.203 1 95.19 85 GLU B CA 1
ATOM 1834 C C . GLU B 1 85 ? -3.83 10.656 17.375 1 95.19 85 GLU B C 1
ATOM 1836 O O . GLU B 1 85 ? -3.094 9.781 17.828 1 95.19 85 GLU B O 1
ATOM 1841 N N . ALA B 1 86 ? -4.367 10.617 16.203 1 96.25 86 ALA B N 1
ATOM 1842 C CA . ALA B 1 86 ? -4.141 9.477 15.32 1 96.25 86 ALA B CA 1
ATOM 1843 C C . ALA B 1 86 ? -2.656 9.312 15.008 1 96.25 86 ALA B C 1
ATOM 1845 O O . ALA B 1 86 ? -2.121 8.203 15.062 1 96.25 86 ALA B O 1
ATOM 1846 N N . ILE B 1 87 ? -1.979 10.406 14.695 1 97.94 87 ILE B N 1
ATOM 1847 C CA . ILE B 1 87 ? -0.581 10.32 14.281 1 97.94 87 ILE B CA 1
ATOM 1848 C C . ILE B 1 87 ? 0.286 9.961 15.484 1 97.94 87 ILE B C 1
ATOM 1850 O O . ILE B 1 87 ? 1.288 9.25 15.352 1 97.94 87 ILE B O 1
ATOM 1854 N N . PHE B 1 88 ? -0.121 10.383 16.641 1 96.44 88 PHE B N 1
ATOM 1855 C CA . PHE B 1 88 ? 0.591 9.992 17.844 1 96.44 88 PHE B CA 1
ATOM 1856 C C . PHE B 1 88 ? 0.523 8.484 18.047 1 96.44 88 PHE B C 1
ATOM 1858 O O . PHE B 1 88 ? 1.533 7.848 18.359 1 96.44 88 PHE B O 1
ATOM 1865 N N . VAL B 1 89 ? -0.674 7.934 17.875 1 95.88 89 VAL B N 1
ATOM 1866 C CA . VAL B 1 89 ? -0.858 6.496 18.031 1 95.88 89 VAL B CA 1
ATOM 1867 C C . VAL B 1 89 ? -0.02 5.754 16.984 1 95.88 89 VAL B C 1
ATOM 1869 O O . VAL B 1 89 ? 0.655 4.773 17.312 1 95.88 89 VAL B O 1
ATOM 1872 N N . ILE B 1 90 ? 0.033 6.215 15.781 1 97.06 90 ILE B N 1
ATOM 1873 C CA . ILE B 1 90 ? 0.742 5.57 14.68 1 97.06 90 ILE B CA 1
ATOM 1874 C C . ILE B 1 90 ? 2.248 5.652 14.922 1 97.06 90 ILE B C 1
ATOM 1876 O O . ILE B 1 90 ? 2.959 4.652 14.789 1 97.06 90 ILE B O 1
ATOM 1880 N N . THR B 1 91 ? 2.701 6.855 15.344 1 97.06 91 THR B N 1
ATOM 1881 C CA . THR B 1 91 ? 4.133 7.016 15.578 1 97.06 91 THR B CA 1
ATOM 1882 C C . THR B 1 91 ? 4.59 6.172 16.766 1 97.06 91 THR B C 1
ATOM 1884 O O . THR B 1 91 ? 5.672 5.586 16.734 1 97.06 91 THR B O 1
ATOM 1887 N N . SER B 1 92 ? 3.762 6.117 17.766 1 95.44 92 SER B N 1
ATOM 1888 C CA . SER B 1 92 ? 4.082 5.281 18.906 1 95.44 92 SER B CA 1
ATOM 1889 C C . SER B 1 92 ? 4.188 3.812 18.516 1 95.44 92 SER B C 1
ATOM 1891 O O . SER B 1 92 ? 5.109 3.113 18.938 1 95.44 92 SER B O 1
ATOM 1893 N N . ALA B 1 93 ? 3.229 3.361 17.703 1 95 93 ALA B N 1
ATOM 1894 C CA . ALA B 1 93 ? 3.256 1.984 17.203 1 95 93 ALA B CA 1
ATOM 1895 C C . ALA B 1 93 ? 4.52 1.714 16.391 1 95 93 ALA B C 1
ATOM 1897 O O . ALA B 1 93 ? 5.141 0.66 16.531 1 95 93 ALA B O 1
ATOM 1898 N N . LEU B 1 94 ? 4.934 2.656 15.57 1 95.94 94 LEU B N 1
ATOM 1899 C CA . LEU B 1 94 ? 6.125 2.506 14.742 1 95.94 94 LEU B CA 1
ATOM 1900 C C . LEU B 1 94 ? 7.375 2.4 15.609 1 95.94 94 LEU B C 1
ATOM 1902 O O . LEU B 1 94 ? 8.258 1.582 15.336 1 95.94 94 LEU B O 1
ATOM 1906 N N . LYS B 1 95 ? 7.395 3.197 16.578 1 95.12 95 LYS B N 1
ATOM 1907 C CA . LYS B 1 95 ? 8.531 3.158 17.5 1 95.12 95 LYS B CA 1
ATOM 1908 C C . LYS B 1 95 ? 8.617 1.812 18.219 1 95.12 95 LYS B C 1
ATOM 1910 O O . LYS B 1 95 ? 9.703 1.26 18.391 1 95.12 95 LYS B O 1
ATOM 1915 N N . ASP B 1 96 ? 7.516 1.345 18.609 1 94.19 96 ASP B N 1
ATOM 1916 C CA . ASP B 1 96 ? 7.48 0.057 19.297 1 94.19 96 ASP B CA 1
ATOM 1917 C C . ASP B 1 96 ? 7.93 -1.071 18.359 1 94.19 96 ASP B C 1
ATOM 1919 O O . ASP B 1 96 ? 8.664 -1.972 18.781 1 94.19 96 ASP B O 1
ATOM 1923 N N . VAL B 1 97 ? 7.512 -1.06 17.156 1 94.56 97 VAL B N 1
ATOM 1924 C CA . VAL B 1 97 ? 7.812 -2.111 16.188 1 94.56 97 VAL B CA 1
ATOM 1925 C C . VAL B 1 97 ? 9.297 -2.062 15.812 1 94.56 97 VAL B C 1
ATOM 1927 O O . VAL B 1 97 ? 9.953 -3.102 15.734 1 94.56 97 VAL B O 1
ATOM 1930 N N . CYS B 1 98 ? 9.844 -0.877 15.656 1 95.31 98 CYS B N 1
ATOM 1931 C CA . CYS B 1 98 ? 11.203 -0.734 15.148 1 95.31 98 CYS B CA 1
ATOM 1932 C C . CYS B 1 98 ? 12.211 -0.688 16.297 1 95.31 98 CYS B C 1
ATOM 1934 O O . CYS B 1 98 ? 13.383 -1.011 16.109 1 95.31 98 CYS B O 1
ATOM 1936 N N . GLY B 1 99 ? 11.781 -0.214 17.484 1 93.94 99 GLY B N 1
ATOM 1937 C CA . GLY B 1 99 ? 12.641 -0.105 18.656 1 93.94 99 GLY B CA 1
ATOM 1938 C C . GLY B 1 99 ? 13.539 1.117 18.625 1 93.94 99 GLY B C 1
ATOM 1939 O O . GLY B 1 99 ? 14.211 1.423 19.609 1 93.94 99 GLY B O 1
ATOM 1940 N N . LYS B 1 100 ? 13.719 1.742 17.547 1 92.94 100 LYS B N 1
ATOM 1941 C CA . LYS B 1 100 ? 14.484 2.961 17.281 1 92.94 100 LYS B CA 1
ATOM 1942 C C . LYS B 1 100 ? 13.898 3.73 16.094 1 92.94 100 LYS B C 1
ATOM 1944 O O . LYS B 1 100 ? 13.062 3.205 15.359 1 92.94 100 LYS B O 1
ATOM 1949 N N . PRO B 1 101 ? 14.258 5.008 16.016 1 94.06 101 PRO B N 1
ATOM 1950 C CA . PRO B 1 101 ? 13.82 5.707 14.805 1 94.06 101 PRO B CA 1
ATOM 1951 C C . PRO B 1 101 ? 14.18 4.961 13.523 1 94.06 101 PRO B C 1
ATOM 1953 O O . PRO B 1 101 ? 15.344 4.633 13.305 1 94.06 101 PRO B O 1
ATOM 1956 N N . PRO B 1 102 ? 13.203 4.75 12.734 1 96.19 102 PRO B N 1
ATOM 1957 C CA . PRO B 1 102 ? 13.43 3.82 11.625 1 96.19 102 PRO B CA 1
ATOM 1958 C C . PRO B 1 102 ? 14.219 4.453 10.477 1 96.19 102 PRO B C 1
ATOM 1960 O O . PRO B 1 102 ? 13.945 5.598 10.094 1 96.19 102 PRO B O 1
ATOM 1963 N N . THR B 1 103 ? 15.203 3.736 10.039 1 96.06 103 THR B N 1
ATOM 1964 C CA . THR B 1 103 ? 15.711 3.928 8.688 1 96.06 103 THR B CA 1
ATOM 1965 C C . THR B 1 103 ? 14.789 3.26 7.664 1 96.06 103 THR B C 1
ATOM 1967 O O . THR B 1 103 ? 13.906 2.49 8.039 1 96.06 103 THR B O 1
ATOM 1970 N N . GLU B 1 104 ? 14.961 3.586 6.461 1 94.75 104 GLU B N 1
ATOM 1971 C CA . GLU B 1 104 ? 14.195 2.91 5.418 1 94.75 104 GLU B CA 1
ATOM 1972 C C . GLU B 1 104 ? 14.359 1.396 5.508 1 94.75 104 GLU B C 1
ATOM 1974 O O . GLU B 1 104 ? 13.375 0.655 5.445 1 94.75 104 GLU B O 1
ATOM 1979 N N . ARG B 1 105 ? 15.641 0.962 5.641 1 94.5 105 ARG B N 1
ATOM 1980 C CA . ARG B 1 105 ? 15.945 -0.465 5.703 1 94.5 105 ARG B CA 1
ATOM 1981 C C . ARG B 1 105 ? 15.219 -1.127 6.867 1 94.5 105 ARG B C 1
ATOM 1983 O O . ARG B 1 105 ? 14.609 -2.186 6.707 1 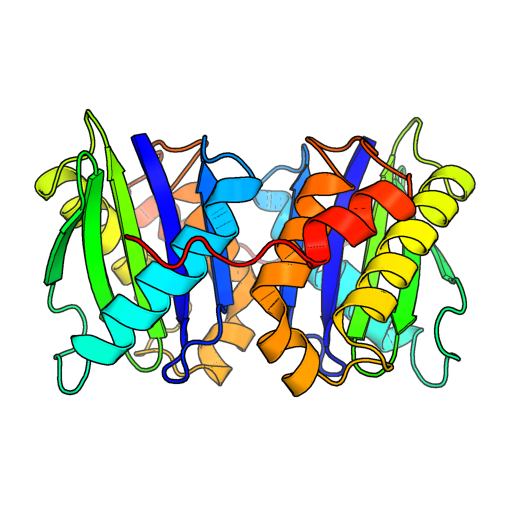94.5 105 ARG B O 1
ATOM 1990 N N . LEU B 1 106 ? 15.32 -0.552 7.984 1 96.12 106 LEU B N 1
ATOM 1991 C CA . LEU B 1 106 ? 14.664 -1.102 9.164 1 96.12 106 LEU B CA 1
ATOM 1992 C C . LEU B 1 106 ? 13.148 -1.12 8.984 1 96.12 106 LEU B C 1
ATOM 1994 O O . LEU B 1 106 ? 12.484 -2.082 9.367 1 96.12 106 LEU B O 1
ATOM 1998 N N . PHE B 1 107 ? 12.594 -0.071 8.422 1 96.81 107 PHE B N 1
ATOM 1999 C CA . PHE B 1 107 ? 11.164 0.011 8.141 1 96.81 107 PHE B CA 1
ATOM 2000 C C . PHE B 1 107 ? 10.711 -1.156 7.27 1 96.81 107 PHE B C 1
ATOM 2002 O O . PHE B 1 107 ? 9.727 -1.824 7.578 1 96.81 107 PHE B O 1
ATOM 2009 N N . LEU B 1 108 ? 11.5 -1.392 6.242 1 95.12 108 LEU B N 1
ATOM 2010 C CA . LEU B 1 108 ? 11.156 -2.441 5.289 1 95.12 108 LEU B CA 1
ATOM 2011 C C . LEU B 1 108 ? 11.289 -3.82 5.93 1 95.12 108 LEU B C 1
ATOM 2013 O O . LEU B 1 108 ? 10.508 -4.723 5.629 1 95.12 108 LEU B O 1
ATOM 2017 N N . ASP B 1 109 ? 12.258 -3.936 6.781 1 94.44 109 ASP B N 1
ATOM 2018 C CA . ASP B 1 109 ? 12.43 -5.184 7.52 1 94.44 109 ASP B CA 1
ATOM 2019 C C . ASP B 1 109 ? 11.227 -5.469 8.414 1 94.44 109 ASP B C 1
ATOM 2021 O O . ASP B 1 109 ? 10.891 -6.629 8.656 1 94.44 109 ASP B O 1
ATOM 2025 N N . LYS B 1 110 ? 10.586 -4.402 8.867 1 94.12 110 LYS B N 1
ATOM 2026 C CA . LYS B 1 110 ? 9.461 -4.531 9.789 1 94.12 110 LYS B CA 1
ATOM 2027 C C . LYS B 1 110 ? 8.141 -4.238 9.086 1 94.12 110 LYS B C 1
ATOM 2029 O O . LYS B 1 110 ? 7.117 -4.023 9.734 1 94.12 110 LYS B O 1
ATOM 2034 N N . TYR B 1 111 ? 8.188 -4.223 7.836 1 96 111 TYR B N 1
ATOM 2035 C CA . TYR B 1 111 ? 7.078 -3.779 7.004 1 96 111 TYR B CA 1
ATOM 2036 C C . TYR B 1 111 ? 5.789 -4.496 7.391 1 96 111 TYR B C 1
ATOM 2038 O O . TYR B 1 111 ? 4.766 -3.855 7.645 1 96 111 TYR B O 1
ATOM 2046 N N . GLY B 1 112 ? 5.848 -5.824 7.473 1 92.81 112 GLY B N 1
ATOM 2047 C CA . GLY B 1 112 ? 4.664 -6.609 7.785 1 92.81 112 GLY B CA 1
ATOM 2048 C C . GLY B 1 112 ? 4.023 -6.223 9.109 1 92.81 112 GLY B C 1
ATOM 2049 O O . GLY B 1 112 ? 2.807 -6.055 9.188 1 92.81 112 GLY B O 1
ATOM 2050 N N . LYS B 1 113 ? 4.82 -6.086 10.07 1 92.81 113 LYS B N 1
ATOM 2051 C CA . LYS B 1 113 ? 4.328 -5.727 11.398 1 92.81 113 LYS B CA 1
ATOM 2052 C C . LYS B 1 113 ? 3.773 -4.305 11.414 1 92.81 113 LYS B C 1
ATOM 2054 O O . LYS B 1 113 ? 2.773 -4.027 12.078 1 92.81 113 LYS B O 1
ATOM 2059 N N . ILE B 1 114 ? 4.426 -3.414 10.703 1 96 114 ILE B N 1
ATOM 2060 C CA . ILE B 1 114 ? 3.971 -2.031 10.609 1 96 114 ILE B CA 1
ATOM 2061 C C . ILE B 1 114 ? 2.584 -1.986 9.969 1 96 114 ILE B C 1
ATOM 2063 O O . ILE B 1 114 ? 1.676 -1.333 10.484 1 96 114 ILE B O 1
ATOM 2067 N N . CYS B 1 115 ? 2.422 -2.701 8.914 1 95 115 CYS B N 1
ATOM 2068 C CA . CYS B 1 115 ? 1.136 -2.736 8.234 1 95 115 CYS B CA 1
ATOM 2069 C C . CYS B 1 115 ? 0.066 -3.369 9.109 1 95 115 CYS B C 1
ATOM 2071 O O . CYS B 1 115 ? -1.093 -2.949 9.086 1 95 115 CYS B O 1
ATOM 2073 N N . LEU B 1 116 ? 0.469 -4.379 9.852 1 91.44 116 LEU B N 1
ATOM 2074 C CA . LEU B 1 116 ? -0.462 -5.004 10.789 1 91.44 116 LEU B CA 1
ATOM 2075 C C . LEU B 1 116 ? -0.968 -3.988 11.812 1 91.44 116 LEU B C 1
ATOM 2077 O O . LEU B 1 116 ? -2.166 -3.93 12.094 1 91.44 116 LEU B O 1
ATOM 2081 N N . CYS B 1 117 ? -0.058 -3.211 12.336 1 93.81 117 CYS B N 1
ATOM 2082 C CA . CYS B 1 117 ? -0.424 -2.176 13.297 1 93.81 117 CYS B CA 1
ATOM 2083 C C . CYS B 1 117 ? -1.345 -1.142 12.664 1 93.81 117 CYS B C 1
ATOM 2085 O O . CYS B 1 117 ? -2.352 -0.751 13.258 1 93.81 117 CYS B O 1
ATOM 2087 N N . LEU B 1 118 ? -1.003 -0.711 11.484 1 95.19 118 LEU B N 1
ATOM 2088 C CA . LEU B 1 118 ? -1.813 0.283 10.789 1 95.19 118 LEU B CA 1
ATOM 2089 C C . LEU B 1 118 ? -3.229 -0.236 10.562 1 95.19 118 LEU B C 1
ATOM 2091 O O . LEU B 1 118 ? -4.203 0.501 10.734 1 95.19 118 LEU B O 1
ATOM 2095 N N . ASP B 1 119 ? -3.293 -1.515 10.227 1 91.69 119 ASP B N 1
ATOM 2096 C CA . ASP B 1 119 ? -4.59 -2.135 9.977 1 91.69 119 ASP B CA 1
ATOM 2097 C C . ASP B 1 119 ? -5.426 -2.197 11.25 1 91.69 119 ASP B C 1
ATOM 2099 O O . ASP B 1 119 ? -6.66 -2.199 11.188 1 91.69 119 ASP B O 1
ATOM 2103 N N . GLU B 1 120 ? -4.762 -2.229 12.336 1 89.38 120 GLU B N 1
ATOM 2104 C CA . GLU B 1 120 ? -5.441 -2.266 13.625 1 89.38 120 GLU B CA 1
ATOM 2105 C C . GLU B 1 120 ? -5.875 -0.87 14.062 1 89.38 120 GLU B C 1
ATOM 2107 O O . GLU B 1 120 ? -6.938 -0.702 14.664 1 89.38 120 GLU B O 1
ATOM 2112 N N . ILE B 1 121 ? -5.086 0.087 13.734 1 94.44 121 ILE B N 1
ATOM 2113 C CA . ILE B 1 121 ? -5.273 1.45 14.219 1 94.44 121 ILE B CA 1
ATOM 2114 C C . ILE B 1 121 ? -6.34 2.152 13.375 1 94.44 121 ILE B C 1
ATOM 2116 O O . ILE B 1 121 ? -7.184 2.877 13.914 1 94.44 121 ILE B O 1
ATOM 2120 N N . VAL B 1 122 ? -6.352 1.943 12.062 1 93.88 122 VAL B N 1
ATOM 2121 C CA . VAL B 1 122 ? -7.246 2.637 11.141 1 93.88 122 VAL B CA 1
ATOM 2122 C C . VAL B 1 122 ? -8.094 1.621 10.383 1 93.88 122 VAL B C 1
ATOM 2124 O O . VAL B 1 122 ? -7.562 0.679 9.789 1 93.88 122 VAL B O 1
ATOM 2127 N N . TRP B 1 123 ? -9.383 1.852 10.414 1 89.56 123 TRP B N 1
ATOM 2128 C CA . TRP B 1 123 ? -10.289 0.976 9.688 1 89.56 123 TRP B CA 1
ATOM 2129 C C . TRP B 1 123 ? -11.328 1.787 8.914 1 89.56 123 TRP B C 1
ATOM 2131 O O . TRP B 1 123 ? -12.18 2.449 9.508 1 89.56 123 TRP B O 1
ATOM 2141 N N . LYS B 1 124 ? -11.258 1.645 7.605 1 87.88 124 LYS B N 1
ATOM 2142 C CA . LYS B 1 124 ? -12.211 2.281 6.699 1 87.88 124 LYS B CA 1
ATOM 2143 C C . LYS B 1 124 ? -12.367 3.766 7.02 1 87.88 124 LYS B C 1
ATOM 2145 O O . LYS B 1 124 ? -13.484 4.27 7.113 1 87.88 124 LYS B O 1
ATOM 2150 N N . GLY B 1 125 ? -11.227 4.34 7.363 1 92.56 125 GLY B N 1
ATOM 2151 C CA . GLY B 1 125 ? -11.219 5.781 7.555 1 92.56 125 GLY B CA 1
ATOM 2152 C C . GLY B 1 125 ? -11.57 6.195 8.977 1 92.56 125 GLY B C 1
ATOM 2153 O O . GLY B 1 125 ? -11.805 7.375 9.242 1 92.56 125 GLY B O 1
ATOM 2154 N N . LEU B 1 126 ? -11.672 5.301 9.844 1 94.06 126 LEU B N 1
ATOM 2155 C CA . LEU B 1 126 ? -11.953 5.59 11.25 1 94.06 126 LEU B CA 1
ATOM 2156 C C . LEU B 1 126 ? -10.805 5.117 12.141 1 94.06 126 LEU B C 1
ATOM 2158 O O . LEU B 1 126 ? -10.164 4.105 11.844 1 94.06 126 LEU B O 1
ATOM 2162 N N . LEU B 1 127 ? -10.547 5.863 13.109 1 92.81 127 LEU B N 1
ATOM 2163 C CA . LEU B 1 127 ? -9.602 5.422 14.133 1 92.81 127 LEU B CA 1
ATOM 2164 C C . LEU B 1 127 ? -10.211 4.332 15 1 92.81 127 LEU B C 1
ATOM 2166 O O . LEU B 1 127 ? -11.109 4.602 15.805 1 92.81 127 LEU B O 1
ATOM 2170 N N . GLU B 1 128 ? -9.82 3.135 14.859 1 87.81 128 GLU B N 1
ATOM 2171 C CA . GLU B 1 128 ? -10.484 1.977 15.453 1 87.81 128 GLU B CA 1
ATOM 2172 C C . GLU B 1 128 ? -9.906 1.653 16.828 1 87.81 128 GLU B C 1
ATOM 2174 O O . GLU B 1 128 ? -10.648 1.401 17.766 1 87.81 128 GLU B O 1
ATOM 2179 N N . ASN B 1 129 ? -8.648 1.567 16.922 1 87.88 129 ASN B N 1
ATOM 2180 C CA . ASN B 1 129 ? -7.992 1.166 18.172 1 87.88 129 ASN B CA 1
ATOM 2181 C C . ASN B 1 129 ? -6.816 2.08 18.5 1 87.88 129 ASN B C 1
ATOM 2183 O O . ASN B 1 129 ? -5.855 2.168 17.734 1 87.88 129 ASN B O 1
ATOM 2187 N N . THR B 1 130 ? -6.965 2.699 19.594 1 86.44 130 THR B N 1
ATOM 2188 C CA . THR B 1 130 ? -5.91 3.611 20.031 1 86.44 130 THR B CA 1
ATOM 2189 C C . THR B 1 130 ? -5.23 3.096 21.297 1 86.44 130 THR B C 1
ATOM 2191 O O . THR B 1 130 ? -4.391 3.783 21.875 1 86.44 130 THR B O 1
ATOM 2194 N N . ASP B 1 131 ? -5.609 1.878 21.609 1 89.75 131 ASP B N 1
ATOM 2195 C CA . ASP B 1 131 ? -5.031 1.288 22.812 1 89.75 131 ASP B CA 1
ATOM 2196 C C . ASP B 1 131 ? -3.621 0.764 22.547 1 89.75 131 ASP B C 1
ATOM 2198 O O . ASP B 1 131 ? -3.447 -0.247 21.859 1 89.75 131 ASP B O 1
ATOM 2202 N N . LYS B 1 132 ? -2.742 1.349 23.234 1 85.38 132 LYS B N 1
ATOM 2203 C CA . LYS B 1 132 ? -1.334 1.028 23.016 1 85.38 132 LYS B CA 1
ATOM 2204 C C . LYS B 1 132 ? -1.039 -0.425 23.375 1 85.38 132 LYS B C 1
ATOM 2206 O O . LYS B 1 132 ? -0.282 -1.102 22.672 1 85.38 132 LYS B O 1
ATOM 2211 N N . ASP B 1 133 ? -1.663 -0.795 24.438 1 87.44 133 ASP B N 1
ATOM 2212 C CA . ASP B 1 133 ? -1.402 -2.156 24.891 1 87.44 133 ASP B CA 1
ATOM 2213 C C . ASP B 1 133 ? -1.934 -3.182 23.891 1 87.44 133 ASP B C 1
ATOM 2215 O O . ASP B 1 133 ? -1.299 -4.211 23.656 1 87.44 133 ASP B O 1
ATOM 2219 N N . ARG B 1 134 ? -3 -2.92 23.359 1 86.69 134 ARG B N 1
ATOM 2220 C CA . ARG B 1 134 ? -3.568 -3.811 22.359 1 86.69 134 ARG B CA 1
ATOM 2221 C C . ARG B 1 134 ? -2.701 -3.84 21.094 1 86.69 134 ARG B C 1
ATOM 2223 O O . ARG B 1 134 ? -2.445 -4.91 20.547 1 86.69 134 ARG B O 1
ATOM 2230 N N . ILE B 1 135 ? -2.223 -2.766 20.688 1 88 135 ILE B N 1
ATOM 2231 C CA . ILE B 1 135 ? -1.381 -2.662 19.5 1 88 135 ILE B CA 1
ATOM 2232 C C . ILE B 1 135 ? -0.064 -3.396 19.734 1 88 135 ILE B C 1
ATOM 2234 O O . ILE B 1 135 ? 0.409 -4.133 18.859 1 88 135 ILE B O 1
ATOM 2238 N N . LYS B 1 136 ? 0.346 -3.258 20.922 1 84.81 136 LYS B N 1
ATOM 2239 C CA . LYS B 1 136 ? 1.594 -3.928 21.281 1 84.81 136 LYS B CA 1
ATOM 2240 C C . LYS B 1 136 ? 1.436 -5.445 21.234 1 84.81 136 LYS B C 1
ATOM 2242 O O . LYS B 1 136 ? 2.355 -6.16 20.828 1 84.81 136 LYS B O 1
ATOM 2247 N N . ARG B 1 137 ? 0.303 -5.891 21.641 1 84 137 ARG B N 1
ATOM 2248 C CA . ARG B 1 137 ? 0.034 -7.324 21.609 1 84 137 ARG B CA 1
ATOM 2249 C C . ARG B 1 137 ? 0.004 -7.844 20.172 1 84 137 ARG B C 1
ATOM 2251 O O . ARG B 1 137 ? 0.463 -8.953 19.906 1 84 137 ARG B O 1
ATOM 2258 N N . LEU B 1 138 ? -0.406 -7.023 19.344 1 78.88 138 LEU B N 1
ATOM 2259 C CA . LEU B 1 138 ? -0.479 -7.398 17.938 1 78.88 138 LEU B CA 1
ATOM 2260 C C . LEU B 1 138 ? 0.917 -7.535 17.344 1 78.88 138 LEU B C 1
ATOM 2262 O O . LEU B 1 138 ? 1.161 -8.422 16.516 1 78.88 138 LEU B O 1
ATOM 2266 N N . ILE B 1 139 ? 1.81 -6.66 17.766 1 78.38 139 ILE B N 1
ATOM 2267 C CA . ILE B 1 139 ? 3.184 -6.633 17.266 1 78.38 139 ILE B CA 1
ATOM 2268 C C . ILE B 1 139 ? 3.893 -7.934 17.656 1 78.38 139 ILE B C 1
ATOM 2270 O O . ILE B 1 139 ? 4.777 -8.398 16.938 1 78.38 139 ILE B O 1
ATOM 2274 N N . ARG B 1 140 ? 3.42 -8.43 18.734 1 76.94 140 ARG B N 1
ATOM 2275 C CA . ARG B 1 140 ? 4.074 -9.625 19.25 1 76.94 140 ARG B CA 1
ATOM 2276 C C . ARG B 1 140 ? 3.543 -10.883 18.562 1 76.94 140 ARG B C 1
ATOM 2278 O O . ARG B 1 140 ? 4.082 -11.977 18.75 1 76.94 140 ARG B O 1
ATOM 2285 N N . LEU B 1 141 ? 2.598 -10.648 17.734 1 69.06 141 LEU B N 1
ATOM 2286 C CA . LEU B 1 141 ? 2.031 -11.805 17.047 1 69.06 141 LEU B CA 1
ATOM 2287 C C . LEU B 1 141 ? 2.992 -12.32 15.977 1 69.06 141 LEU B C 1
ATOM 2289 O O . LEU B 1 141 ? 3.635 -11.539 15.281 1 69.06 141 LEU B O 1
ATOM 2293 N N . LYS B 1 142 ? 3.408 -13.617 16.172 1 59.56 142 LYS B N 1
ATOM 2294 C CA . LYS B 1 142 ? 4.27 -14.289 15.211 1 59.56 142 LYS B CA 1
ATOM 2295 C C . LYS B 1 142 ? 3.463 -14.82 14.023 1 59.56 142 LYS B C 1
ATOM 2297 O O . LYS B 1 142 ? 2.307 -15.219 14.188 1 59.56 142 LYS B O 1
ATOM 2302 N N . PRO B 1 143 ? 3.998 -14.453 12.719 1 57.78 143 PRO B N 1
ATOM 2303 C CA . PRO B 1 143 ? 3.314 -15.133 11.609 1 57.78 143 PRO B CA 1
ATOM 2304 C C . PRO B 1 143 ? 3.107 -16.625 11.867 1 57.78 143 PRO B C 1
ATOM 2306 O O . PRO B 1 143 ? 3.934 -17.266 12.523 1 57.78 143 PRO B O 1
ATOM 2309 N N . PRO B 1 144 ? 1.844 -17 11.703 1 49.69 144 PRO B N 1
ATOM 2310 C CA . PRO B 1 144 ? 1.694 -18.438 11.922 1 49.69 144 PRO B CA 1
ATOM 2311 C C . PRO B 1 144 ? 2.723 -19.266 11.148 1 49.69 144 PRO B C 1
ATOM 2313 O O . PRO B 1 144 ? 3.07 -18.922 10.016 1 49.69 144 PRO B O 1
ATOM 2316 N N . ILE B 1 145 ? 3.742 -19.891 11.789 1 46.91 145 ILE B N 1
ATOM 2317 C CA . ILE B 1 145 ? 4.715 -20.797 11.203 1 46.91 145 ILE B CA 1
ATOM 2318 C C . ILE B 1 145 ? 4 -21.844 10.344 1 46.91 145 ILE B C 1
ATOM 2320 O O . ILE B 1 145 ? 4.559 -22.328 9.352 1 46.91 145 ILE B O 1
ATOM 2324 N 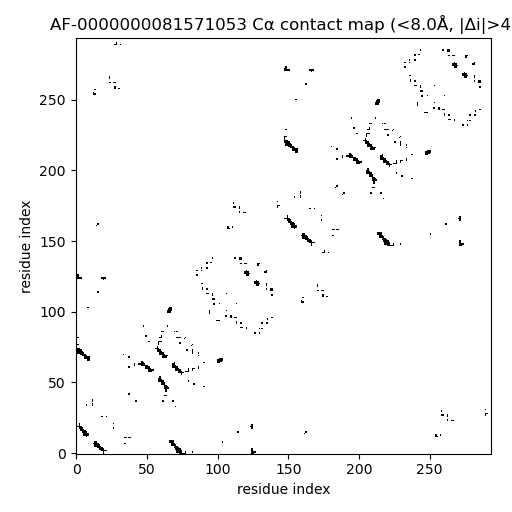N . ASP B 1 146 ? 3.018 -22.547 10.734 1 42.66 146 ASP B N 1
ATOM 2325 C CA . ASP B 1 146 ? 2.537 -23.797 10.148 1 42.66 146 ASP B CA 1
ATOM 2326 C C . ASP B 1 146 ? 1.594 -23.516 8.977 1 42.66 146 ASP B C 1
ATOM 2328 O O . ASP B 1 146 ? 0.635 -22.766 9.109 1 42.66 146 ASP B O 1
ATOM 2332 N N . PHE B 1 147 ? 2.234 -23.203 7.891 1 38.56 147 PHE B N 1
ATOM 2333 C CA . PHE B 1 147 ? 1.309 -23.328 6.773 1 38.56 147 PHE B CA 1
ATOM 2334 C C . PHE B 1 147 ? 1.34 -24.734 6.188 1 38.56 147 PHE B C 1
ATOM 2336 O O . PHE B 1 147 ? 2.406 -25.344 6.078 1 38.56 147 PHE B O 1
#

Radius of gyration: 18.56 Å; Cα contacts (8 Å, |Δi|>4): 493; chains: 2; bounding box: 31×48×49 Å

Solvent-accessible surface area (backbone atoms only — not comparable to full-atom values): 15929 Å² total; per-residue (Å²): 63,40,34,32,42,38,31,22,35,82,87,52,50,70,64,47,76,44,74,30,93,60,57,60,84,52,47,44,37,49,54,54,50,52,38,49,52,42,70,74,62,48,74,91,56,56,71,67,46,81,41,77,50,75,55,92,82,32,31,32,38,34,37,33,44,64,36,31,34,43,39,39,32,16,27,83,82,21,38,67,67,52,41,48,53,51,50,49,47,51,51,51,52,49,37,66,75,60,72,43,72,32,42,61,68,55,42,59,76,39,37,57,54,52,50,42,46,47,52,52,29,43,49,93,28,34,85,66,45,81,50,64,69,61,49,51,55,55,62,67,55,69,62,75,78,84,119,62,40,34,33,41,38,32,22,35,81,87,51,50,70,65,44,76,46,75,29,96,60,57,60,84,51,47,44,37,51,55,53,50,53,40,49,51,41,70,74,63,49,74,90,56,54,71,68,45,82,41,78,48,77,54,94,83,32,30,33,39,34,34,32,42,63,36,30,34,43,41,38,34,16,25,83,84,23,38,67,67,52,40,50,52,51,49,51,49,51,51,51,51,48,38,66,74,60,72,43,72,32,43,63,67,56,44,60,74,40,37,58,53,50,52,42,46,46,52,53,28,43,48,92,28,34,84,67,45,79,50,61,69,61,50,51,55,56,61,66,54,68,62,74,78,83,120

Organism: NCBI:txid168488

Nearest PDB structures (foldseek):
  5mc7-assembly2_B  TM=8.426E-01  e=6.137E-09  Homo sapiens
  2hf6-assembly1_A  TM=8.248E-01  e=4.299E-09  Homo sapiens
  3tjz-assembly2_F  TM=8.750E-01  e=3.232E-08  Bos taurus
  6ehp-assembly1_B  TM=7.747E-01  e=5.768E-04  Homo sapiens
  9jq8-assembly1_A  TM=6.332E-01  e=1.404E-03  Promethearchaeum syntrophicum

pLDDT: mean 92.07, std 10.13, range [38.12, 98.75]

InterPro domains:
  IPR011012 Longin-like domain superfamily [SSF64356] (1-143)
  IPR022775 AP complex, mu/sigma subunit [PF01217] (1-137)
  IPR039652 Coatomer subunit zeta [PTHR11043] (3-142)

Foldseek 3Di:
DWAKKWKAFQVLHTDDIDGFPDDPVCVVVVSVVVSVVCNVPAVPPDALPWDWDDDDQKIKIWYAFAGMIIIIIGGDVCHPVNVSLLVVLLNLLVCLLQVGRDDPVSCVVSVVLSVQLVCCQDDNNDGHDSDNVVSNVSSPDDDPPPD/DWAKKWKAFQVLHTDDIDGFPDDPVCVVVVSVVVSVVCNVPAVPPDALDWDWDDDDQKIKIWYAFAGMIIIIIGGDVCHPVNVSLLVVLLNLLVCLLQVGRDDPVSCVVSVVLSVQLVCCQDDSNDGHDSDNVVSNVSSPDDPPPPD